Protein AF-A0A017SSW4-F1 (afdb_monomer_lite)

InterPro domains:
  IPR007109 Brix domain [PF04427] (15-190)
  IPR007109 Brix domain [PS50833] (1-197)
  IPR045112 Protein Peter Pan-like [PTHR12661] (1-285)

Organism: Aspergillus ruber (strain CBS 135680) (NCBI:txid1388766)

Foldseek 3Di:
DAPLADPPADCPQLCHNVNSVVVVVVVCVVDDDDDPVPDAPVVQFKDKDKYWDDDPPDSWTKIKIFIWTKDKDFAPDDVQVQLQPQVSQCVVPVPDDRQDCVVPPDPVCSVVPCPRSPNPDPVNPDGPPVAKDWDQHPPDQPDDDPVLVVCCVVVVVVVSVCVSPPDPSITIMGIDIDTDDDIDMDIDAWDAPDDPDHDTPHGNPDDDDPVVSVVVVVVRVVVVVVVVVVVVVVVVVVVVVVVVVVVCVVVPDDDDPPVVPPPPDVPPVVPPVVPPPPPDDPPDPDDDDDDDDDD

Structure (mmCIF, N/CA/C/O backbone):
data_AF-A0A017SSW4-F1
#
_entry.id   AF-A0A017SSW4-F1
#
loop_
_atom_site.group_PDB
_atom_site.id
_atom_site.type_symbol
_atom_site.label_atom_id
_atom_site.label_alt_id
_atom_site.label_comp_id
_atom_site.label_asym_id
_atom_site.label_entity_id
_atom_site.label_seq_id
_atom_site.pdbx_PDB_ins_code
_atom_site.Cartn_x
_atom_site.Cartn_y
_atom_site.Cartn_z
_atom_site.occupancy
_atom_site.B_iso_or_equiv
_atom_site.auth_seq_id
_atom_site.auth_comp_id
_atom_site.auth_asym_id
_atom_site.auth_atom_id
_atom_site.pdbx_PDB_model_num
ATOM 1 N N . MET A 1 1 ? 7.427 4.188 1.690 1.00 81.81 1 MET A N 1
ATOM 2 C CA . MET A 1 1 ? 7.029 5.282 2.597 1.00 81.81 1 MET A CA 1
ATOM 3 C C . MET A 1 1 ? 8.220 6.202 2.755 1.00 81.81 1 MET A C 1
ATOM 5 O O . MET A 1 1 ? 9.282 5.702 3.097 1.00 81.81 1 MET A O 1
ATOM 9 N N . ASN A 1 2 ? 8.073 7.484 2.431 1.00 85.12 2 ASN A N 1
ATOM 10 C CA . ASN A 1 2 ? 9.151 8.468 2.477 1.00 85.12 2 ASN A CA 1
ATOM 11 C C . ASN A 1 2 ? 8.897 9.486 3.593 1.00 85.12 2 ASN A C 1
ATOM 13 O O . ASN A 1 2 ? 7.784 10.005 3.691 1.00 85.12 2 ASN A O 1
ATOM 17 N N . ASN A 1 3 ? 9.910 9.739 4.423 1.00 82.31 3 ASN A N 1
ATOM 18 C CA . ASN A 1 3 ? 9.866 10.669 5.561 1.00 82.31 3 ASN A CA 1
ATOM 19 C C . ASN A 1 3 ? 8.771 10.384 6.605 1.00 82.31 3 ASN A C 1
ATOM 21 O O . ASN A 1 3 ? 8.356 11.281 7.323 1.00 82.31 3 ASN A O 1
ATOM 25 N N . PHE A 1 4 ? 8.276 9.146 6.713 1.00 81.62 4 PHE A N 1
ATOM 26 C CA . PHE A 1 4 ? 7.216 8.822 7.681 1.00 81.62 4 PHE A CA 1
ATOM 27 C C . PHE A 1 4 ? 7.698 8.883 9.131 1.00 81.62 4 PHE A C 1
ATOM 29 O O . PHE A 1 4 ? 6.941 9.345 9.980 1.00 81.62 4 PHE A O 1
ATOM 36 N N . ASN A 1 5 ? 8.940 8.462 9.375 1.00 80.88 5 ASN A N 1
ATOM 37 C CA . ASN A 1 5 ? 9.561 8.467 10.693 1.00 80.88 5 ASN A CA 1
ATOM 38 C C . ASN A 1 5 ? 10.504 9.660 10.791 1.00 80.88 5 ASN A C 1
ATOM 40 O O . ASN A 1 5 ? 11.460 9.741 10.015 1.00 80.88 5 ASN A O 1
ATOM 44 N N . SER A 1 6 ? 10.258 10.546 11.750 1.00 77.12 6 SER A N 1
ATOM 45 C CA . SER A 1 6 ? 11.204 11.606 12.085 1.00 77.12 6 SER A CA 1
ATOM 46 C C . SER A 1 6 ? 12.066 11.152 13.274 1.00 77.12 6 SER A C 1
ATOM 48 O O . SER A 1 6 ? 11.533 10.664 14.275 1.00 77.12 6 SER A O 1
ATOM 50 N N . PRO A 1 7 ? 13.407 11.219 13.182 1.00 71.50 7 PRO A N 1
ATOM 51 C CA . PRO A 1 7 ? 14.278 10.807 14.284 1.00 71.50 7 PRO A CA 1
ATOM 52 C C . PRO A 1 7 ? 14.130 11.715 15.515 1.00 71.50 7 PRO A C 1
ATOM 54 O O . PRO A 1 7 ? 14.340 11.243 16.631 1.00 71.50 7 PRO A O 1
ATOM 57 N N . ASP A 1 8 ? 13.705 12.964 15.308 1.00 68.81 8 ASP A N 1
ATOM 58 C CA . ASP A 1 8 ? 13.621 14.006 16.336 1.00 68.81 8 ASP A CA 1
ATOM 59 C C . ASP A 1 8 ? 12.260 14.071 17.059 1.00 68.81 8 ASP A C 1
ATOM 61 O O . ASP A 1 8 ? 12.112 14.827 18.018 1.00 68.81 8 ASP A O 1
ATOM 65 N N . ALA A 1 9 ? 11.256 13.285 16.644 1.00 68.69 9 ALA A N 1
ATOM 66 C CA . ALA A 1 9 ? 9.961 13.258 17.326 1.00 68.69 9 ALA A CA 1
ATOM 67 C C . ALA A 1 9 ? 10.038 12.525 18.675 1.00 68.69 9 ALA A C 1
ATOM 69 O O . ALA A 1 9 ? 10.304 11.319 18.751 1.00 68.69 9 ALA A O 1
ATOM 70 N N . THR A 1 10 ? 9.738 13.259 19.744 1.00 73.06 10 THR A N 1
ATOM 71 C CA . THR A 1 10 ? 9.546 12.754 21.109 1.00 73.06 10 THR A CA 1
ATOM 72 C C . THR A 1 10 ? 8.073 12.417 21.382 1.00 73.06 10 THR A C 1
ATOM 74 O O . THR A 1 10 ? 7.207 12.609 20.532 1.00 73.06 10 THR A O 1
ATOM 77 N N . GLU A 1 11 ? 7.759 11.829 22.542 1.00 72.00 11 GLU A N 1
ATOM 78 C CA . GLU A 1 11 ? 6.364 11.493 22.894 1.00 72.00 11 GLU A CA 1
ATOM 79 C C . GLU A 1 11 ? 5.511 12.729 23.219 1.00 72.00 11 GLU A C 1
ATOM 81 O O . GLU A 1 11 ? 4.290 12.666 23.096 1.00 72.00 11 GLU A O 1
ATOM 86 N N . ASP A 1 12 ? 6.161 13.843 23.563 1.00 68.81 12 ASP A N 1
ATOM 87 C CA . ASP A 1 12 ? 5.523 15.104 23.956 1.00 68.81 12 ASP A CA 1
ATOM 88 C C . ASP A 1 12 ? 5.326 16.083 22.788 1.00 68.81 12 ASP A C 1
ATOM 90 O O . ASP A 1 12 ? 4.782 17.174 22.968 1.00 68.81 12 ASP A O 1
ATOM 94 N N . SER A 1 13 ? 5.787 15.737 21.582 1.00 76.38 13 SER A N 1
ATOM 95 C CA . SER A 1 13 ? 5.525 16.551 20.398 1.00 76.38 13 SER A CA 1
ATOM 96 C C . SER A 1 13 ? 4.049 16.455 19.996 1.00 76.38 13 SER A C 1
ATOM 98 O O . SER A 1 13 ? 3.368 15.457 20.242 1.00 76.38 13 SER A O 1
ATOM 100 N N . LYS A 1 14 ? 3.539 17.489 19.314 1.00 76.38 14 LYS A N 1
ATOM 101 C CA . LYS A 1 14 ? 2.142 17.519 18.843 1.00 76.38 14 LYS A CA 1
ATOM 102 C C . LYS A 1 14 ? 1.789 16.321 17.945 1.00 76.38 14 LYS A C 1
ATOM 104 O O . LYS A 1 14 ? 0.650 15.850 17.957 1.00 76.38 14 LYS A O 1
ATOM 109 N N . VAL A 1 15 ? 2.779 15.803 17.215 1.00 79.62 15 VAL A N 1
ATOM 110 C CA . VAL A 1 15 ? 2.710 14.545 16.462 1.00 79.62 15 VAL A CA 1
ATOM 111 C C . VAL A 1 15 ? 3.633 13.521 17.128 1.00 79.62 15 VAL A C 1
ATOM 113 O O . VAL A 1 15 ? 4.832 13.506 16.835 1.00 79.62 15 VAL A O 1
ATOM 116 N N . PRO A 1 16 ? 3.100 12.643 17.995 1.00 83.00 16 PRO A N 1
ATOM 117 C CA . PRO A 1 16 ? 3.916 11.668 18.702 1.00 83.00 16 PRO A CA 1
ATOM 118 C C . PRO A 1 16 ? 4.507 10.619 17.759 1.00 83.00 16 PRO A C 1
ATOM 120 O O . PRO A 1 16 ? 3.847 10.145 16.832 1.00 83.00 16 PRO A O 1
ATOM 123 N N . LYS A 1 17 ? 5.701 10.118 18.084 1.00 84.94 17 LYS A N 1
ATOM 124 C CA . LYS A 1 17 ? 6.343 9.008 17.353 1.00 84.94 17 LYS A CA 1
ATOM 125 C C . LYS A 1 17 ? 5.468 7.751 17.240 1.00 84.94 17 LYS A C 1
ATOM 127 O O . LYS A 1 17 ? 5.499 7.041 16.236 1.00 84.94 17 LYS A O 1
ATOM 132 N N . ARG A 1 18 ? 4.642 7.482 18.259 1.00 86.56 18 ARG A N 1
ATOM 133 C CA . ARG A 1 18 ? 3.683 6.363 18.251 1.00 86.56 18 ARG A CA 1
ATOM 134 C C . ARG A 1 18 ? 2.661 6.506 17.119 1.00 86.56 18 ARG A C 1
ATOM 136 O O . ARG A 1 18 ? 2.334 5.515 16.473 1.00 86.56 18 ARG A O 1
ATOM 143 N N . LEU A 1 19 ? 2.219 7.729 16.829 1.00 86.50 19 LEU A N 1
ATOM 144 C CA . LEU A 1 19 ? 1.277 8.015 15.750 1.00 86.50 19 LEU A CA 1
ATOM 145 C C . LEU A 1 19 ? 1.916 7.816 14.369 1.00 86.50 19 LEU A C 1
ATOM 147 O O . LEU A 1 19 ? 1.284 7.239 13.485 1.00 86.50 19 LEU A O 1
ATOM 151 N N . GLU A 1 20 ? 3.189 8.191 14.209 1.00 86.81 20 GLU A N 1
ATOM 152 C CA . GLU A 1 20 ? 3.961 7.892 12.995 1.00 86.81 20 GLU A CA 1
ATOM 153 C C . GLU A 1 20 ? 4.038 6.375 12.764 1.00 86.81 20 GLU A C 1
ATOM 155 O O . GLU A 1 20 ? 3.685 5.885 11.690 1.00 86.81 20 GLU A O 1
ATOM 160 N N . SER A 1 21 ? 4.402 5.617 13.806 1.00 89.00 21 SER A N 1
ATOM 161 C CA . SER A 1 21 ? 4.498 4.155 13.733 1.00 89.00 21 SER A CA 1
ATOM 162 C C . SER A 1 21 ? 3.153 3.485 13.426 1.00 89.00 21 SER A C 1
ATOM 164 O O . SER A 1 21 ? 3.084 2.552 12.620 1.00 89.00 21 SER A O 1
ATOM 166 N N . LEU A 1 22 ? 2.059 4.007 13.984 1.00 89.31 22 LEU A N 1
ATOM 167 C CA . LEU A 1 22 ? 0.708 3.520 13.729 1.00 89.31 22 LEU A CA 1
ATOM 168 C C . LEU A 1 22 ? 0.307 3.764 12.273 1.00 89.31 22 LEU A C 1
ATOM 170 O O . LEU A 1 22 ? -0.115 2.827 11.599 1.00 89.31 22 LEU A O 1
ATOM 174 N N . CYS A 1 23 ? 0.541 4.969 11.744 1.00 89.12 23 CYS A N 1
ATOM 175 C CA . CYS A 1 23 ? 0.294 5.265 10.332 1.00 89.12 23 CYS A CA 1
ATOM 176 C C . CYS A 1 23 ? 1.098 4.333 9.414 1.00 89.12 23 CYS A C 1
ATOM 178 O O . CYS A 1 23 ? 0.549 3.799 8.450 1.00 89.12 23 CYS A O 1
ATOM 180 N N . THR A 1 24 ? 2.376 4.076 9.726 1.00 89.75 24 THR A N 1
ATOM 181 C CA . THR A 1 24 ? 3.181 3.131 8.933 1.00 89.75 24 THR A CA 1
ATOM 182 C C . THR A 1 24 ? 2.623 1.712 8.973 1.00 89.75 24 THR A C 1
ATOM 184 O O . THR A 1 24 ? 2.586 1.046 7.941 1.00 89.75 24 THR A O 1
ATOM 187 N N . THR A 1 25 ? 2.141 1.272 10.135 1.00 90.62 25 THR A N 1
ATOM 188 C CA . THR A 1 25 ? 1.592 -0.074 10.323 1.00 90.62 25 THR A CA 1
ATOM 189 C C . THR A 1 25 ? 0.279 -0.237 9.566 1.00 90.62 25 THR A C 1
ATOM 191 O O . THR A 1 25 ? 0.098 -1.254 8.909 1.00 90.62 25 THR A O 1
ATOM 194 N N . ILE A 1 26 ? -0.595 0.775 9.578 1.00 90.12 26 ILE A N 1
ATOM 195 C CA . ILE A 1 26 ? -1.864 0.766 8.831 1.00 90.12 26 ILE A CA 1
ATOM 196 C C . ILE A 1 26 ? -1.611 0.618 7.330 1.00 90.12 26 ILE A C 1
ATOM 198 O O . ILE A 1 26 ? -2.183 -0.250 6.677 1.00 90.12 26 ILE A O 1
ATOM 202 N N . PHE A 1 27 ? -0.719 1.430 6.760 1.00 89.12 27 PHE A N 1
ATOM 203 C CA . PHE A 1 27 ? -0.432 1.326 5.329 1.00 89.12 27 PHE A CA 1
ATOM 204 C C . PHE A 1 27 ? 0.317 0.041 4.965 1.00 89.12 27 PHE A C 1
ATOM 206 O O . PHE A 1 27 ? 0.188 -0.427 3.837 1.00 89.12 27 PHE A O 1
ATOM 213 N N . GLN A 1 28 ? 1.087 -0.541 5.887 1.00 89.81 28 GLN A N 1
ATOM 214 C CA . GLN A 1 28 ? 1.699 -1.854 5.679 1.00 89.81 28 GLN A CA 1
ATOM 215 C C . GLN A 1 28 ? 0.676 -2.985 5.762 1.00 89.81 28 GLN A C 1
ATOM 217 O O . GLN A 1 28 ? 0.767 -3.905 4.962 1.00 89.81 28 GLN A O 1
ATOM 222 N N . SER A 1 29 ? -0.294 -2.920 6.677 1.00 91.12 29 SER A N 1
ATOM 223 C CA . SER A 1 29 ? -1.307 -3.965 6.855 1.00 91.12 29 SER A CA 1
ATOM 224 C C . SER A 1 29 ? -2.376 -3.962 5.763 1.00 91.12 29 SER A C 1
ATOM 226 O O . SER A 1 29 ? -2.957 -5.007 5.484 1.00 91.12 29 SER A O 1
ATOM 228 N N . MET A 1 30 ? -2.595 -2.828 5.088 1.00 90.06 30 MET A N 1
ATOM 229 C CA . MET A 1 30 ? -3.456 -2.752 3.900 1.00 90.06 30 MET A CA 1
ATOM 230 C C . MET A 1 30 ? -2.956 -3.611 2.729 1.00 90.06 30 MET A C 1
ATOM 232 O O . MET A 1 30 ? -3.737 -3.932 1.833 1.00 90.06 30 MET A O 1
ATOM 236 N N . PHE A 1 31 ? -1.669 -3.970 2.705 1.00 89.88 31 PHE A N 1
ATOM 237 C CA . PHE A 1 31 ? -1.082 -4.772 1.638 1.00 89.88 31 PHE A CA 1
ATOM 238 C C . PHE A 1 31 ? -0.493 -6.075 2.184 1.00 89.88 31 PHE A C 1
ATOM 240 O O . PHE A 1 31 ? 0.055 -6.101 3.283 1.00 89.88 31 PHE A O 1
ATOM 247 N N . PRO A 1 32 ? -0.543 -7.174 1.411 1.00 90.00 32 PRO A N 1
ATOM 248 C CA . PRO A 1 32 ? 0.135 -8.402 1.799 1.00 90.00 32 PRO A CA 1
ATOM 249 C C . PRO A 1 32 ? 1.632 -8.152 2.038 1.00 90.00 32 PRO A C 1
ATOM 251 O O . PRO A 1 32 ? 2.257 -7.439 1.243 1.00 90.00 32 PRO A O 1
ATOM 254 N N . PRO A 1 33 ? 2.235 -8.744 3.083 1.00 88.75 33 PRO A N 1
ATOM 255 C CA . PRO A 1 33 ? 3.654 -8.568 3.355 1.00 88.75 33 PRO A CA 1
ATOM 256 C C . PRO A 1 33 ? 4.493 -9.114 2.192 1.00 88.75 33 PRO A C 1
ATOM 258 O O . PRO A 1 33 ? 4.299 -10.238 1.725 1.00 88.75 33 PRO A O 1
ATOM 261 N N . ILE A 1 34 ? 5.439 -8.305 1.716 1.00 84.75 34 ILE A N 1
ATOM 262 C CA . ILE A 1 34 ? 6.277 -8.621 0.555 1.00 84.75 34 ILE A CA 1
ATOM 263 C C . ILE A 1 34 ? 7.648 -9.090 1.040 1.00 84.75 34 ILE A C 1
ATOM 265 O O . ILE A 1 34 ? 8.398 -8.325 1.643 1.00 84.75 34 ILE A O 1
ATOM 269 N N . ASN A 1 35 ? 8.002 -10.335 0.718 1.00 86.31 35 ASN A N 1
ATOM 270 C CA . ASN A 1 35 ? 9.336 -10.878 0.967 1.00 86.31 35 ASN A CA 1
ATOM 271 C C . ASN A 1 35 ? 10.239 -10.654 -0.260 1.00 86.31 35 ASN A C 1
ATOM 273 O O . ASN A 1 35 ? 10.010 -11.302 -1.285 1.00 86.31 35 ASN A O 1
ATOM 277 N N . PRO A 1 36 ? 11.307 -9.835 -0.170 1.00 81.00 36 PRO A N 1
ATOM 278 C CA . PRO A 1 36 ? 12.117 -9.447 -1.332 1.00 81.00 36 PRO A CA 1
ATOM 279 C C . PRO A 1 36 ? 12.829 -10.625 -2.010 1.00 81.00 36 PRO A C 1
ATOM 281 O O . PRO A 1 36 ? 13.144 -10.554 -3.191 1.00 81.00 36 PRO A O 1
ATOM 284 N N . GLN A 1 37 ? 13.064 -11.715 -1.276 1.00 81.69 37 GLN A N 1
ATOM 285 C CA . GLN A 1 37 ? 13.727 -12.918 -1.788 1.00 81.69 37 GLN A CA 1
ATOM 286 C C . GLN A 1 37 ? 12.773 -13.871 -2.522 1.00 81.69 37 GLN A C 1
ATOM 288 O O . GLN A 1 37 ? 13.189 -14.594 -3.422 1.00 81.69 37 GLN A O 1
ATOM 293 N N . ALA A 1 38 ? 11.494 -13.897 -2.138 1.00 82.44 38 ALA A N 1
ATOM 294 C CA . ALA A 1 38 ? 10.528 -14.863 -2.661 1.00 82.44 38 ALA A CA 1
ATOM 295 C C . ALA A 1 38 ? 9.674 -14.288 -3.800 1.00 82.44 38 ALA A C 1
ATOM 297 O O . ALA A 1 38 ? 9.221 -15.032 -4.669 1.00 82.44 38 ALA A O 1
ATOM 298 N N . THR A 1 39 ? 9.429 -12.974 -3.811 1.00 82.50 39 THR A N 1
ATOM 299 C CA . THR A 1 39 ? 8.542 -12.362 -4.804 1.00 82.50 39 THR A CA 1
ATOM 300 C C . THR A 1 39 ? 9.258 -12.135 -6.136 1.00 82.50 39 THR A C 1
ATOM 302 O O . THR A 1 39 ? 10.266 -11.426 -6.169 1.00 82.50 39 THR A O 1
ATOM 305 N N . PRO A 1 40 ? 8.745 -12.664 -7.261 1.00 81.94 40 PRO A N 1
ATOM 306 C CA . PRO A 1 40 ? 9.374 -12.462 -8.557 1.00 81.94 40 PRO A CA 1
ATOM 307 C C . PRO A 1 40 ? 9.222 -11.006 -9.006 1.00 81.94 40 PRO A C 1
ATOM 309 O O . PRO A 1 40 ? 8.116 -10.463 -9.048 1.00 81.94 40 PRO A O 1
ATOM 312 N N . LEU A 1 41 ? 10.320 -10.393 -9.447 1.00 77.62 41 LEU A N 1
ATOM 313 C CA . LEU A 1 41 ? 10.357 -8.991 -9.892 1.00 77.62 41 LEU A CA 1
ATOM 314 C C . LEU A 1 41 ? 9.489 -8.714 -11.132 1.00 77.62 41 LEU A C 1
ATOM 316 O O . LEU A 1 41 ? 9.153 -7.569 -11.415 1.00 77.62 41 LEU A O 1
ATOM 320 N N . SER A 1 42 ? 9.082 -9.754 -11.864 1.00 79.69 42 SER A N 1
ATOM 321 C CA . SER A 1 42 ? 8.135 -9.656 -12.983 1.00 79.69 42 SER A CA 1
ATOM 322 C C . SER A 1 42 ? 6.688 -9.387 -12.545 1.00 79.69 42 SER A C 1
ATOM 324 O O . SER A 1 42 ? 5.887 -8.884 -13.340 1.00 79.69 42 SER A O 1
ATOM 326 N N . SER A 1 43 ? 6.340 -9.722 -11.298 1.00 84.06 43 SER A N 1
ATOM 327 C CA . SER A 1 43 ? 5.013 -9.464 -10.724 1.00 84.06 43 SER A CA 1
ATOM 328 C C . SER A 1 43 ? 4.838 -8.008 -10.282 1.00 84.06 43 SER A C 1
ATOM 330 O O . SER A 1 43 ? 3.719 -7.494 -10.272 1.00 84.06 43 SER A O 1
ATOM 332 N N . ILE A 1 44 ? 5.942 -7.310 -9.998 1.00 86.81 44 ILE A N 1
ATOM 333 C CA . ILE A 1 44 ? 5.941 -5.933 -9.508 1.00 86.81 44 ILE A CA 1
ATOM 334 C C . ILE A 1 44 ? 5.743 -4.977 -10.691 1.00 86.81 44 ILE A C 1
ATOM 336 O O . ILE A 1 44 ? 6.683 -4.596 -11.385 1.00 86.81 44 ILE A O 1
ATOM 340 N N . ARG A 1 45 ? 4.485 -4.606 -10.942 1.00 88.50 45 ARG A N 1
ATOM 341 C CA . ARG A 1 45 ? 4.095 -3.699 -12.042 1.00 88.50 45 ARG A CA 1
ATOM 342 C C . ARG A 1 45 ? 3.669 -2.311 -11.577 1.00 88.50 45 ARG A C 1
ATOM 344 O O . ARG A 1 45 ? 3.548 -1.406 -12.396 1.00 88.50 45 ARG A O 1
ATOM 351 N N . ARG A 1 46 ? 3.370 -2.148 -10.290 1.00 90.88 46 ARG A N 1
ATOM 352 C CA . ARG A 1 46 ? 2.780 -0.937 -9.711 1.00 90.88 46 ARG A CA 1
ATOM 353 C C . ARG A 1 46 ? 3.483 -0.603 -8.405 1.00 90.88 46 ARG A C 1
ATOM 355 O O . ARG A 1 46 ? 3.883 -1.509 -7.681 1.00 90.88 46 ARG A O 1
ATOM 362 N N . VAL A 1 47 ? 3.612 0.686 -8.121 1.00 90.81 47 VAL A N 1
ATOM 363 C CA . VAL A 1 47 ? 4.166 1.209 -6.875 1.00 90.81 47 VAL A CA 1
ATOM 364 C C . VAL A 1 47 ? 3.324 2.376 -6.381 1.00 90.81 47 VAL A C 1
ATOM 366 O O . VAL A 1 47 ? 3.022 3.310 -7.124 1.00 90.81 47 VAL A O 1
ATOM 369 N N . MET A 1 48 ? 2.947 2.319 -5.109 1.00 90.81 48 MET A N 1
ATOM 370 C CA . MET A 1 48 ? 2.379 3.453 -4.396 1.00 90.81 48 MET A CA 1
ATOM 371 C C . MET A 1 48 ? 3.509 4.171 -3.656 1.00 90.81 48 MET A C 1
ATOM 373 O O . MET A 1 48 ? 4.252 3.561 -2.887 1.00 90.81 48 MET A O 1
ATOM 377 N N . LEU A 1 49 ? 3.629 5.473 -3.885 1.00 91.31 49 LEU A N 1
ATOM 378 C CA . LEU A 1 49 ? 4.507 6.356 -3.142 1.00 91.31 49 LEU A CA 1
ATOM 379 C C . LEU A 1 49 ? 3.672 7.172 -2.158 1.00 91.31 49 LEU A C 1
ATOM 381 O O . LEU A 1 49 ? 2.821 7.966 -2.553 1.00 91.31 49 LEU A O 1
ATOM 385 N N . LEU A 1 50 ? 3.962 6.976 -0.878 1.00 91.69 50 LEU A N 1
ATOM 386 C CA . LEU A 1 50 ? 3.493 7.821 0.210 1.00 91.69 50 LEU A CA 1
ATOM 387 C C . LEU A 1 50 ? 4.664 8.685 0.660 1.00 91.69 50 LEU A C 1
ATOM 389 O O . LEU A 1 50 ? 5.695 8.136 1.066 1.00 91.69 50 LEU A O 1
ATOM 393 N N . ASN A 1 51 ? 4.511 10.001 0.584 1.00 91.56 51 ASN A N 1
ATOM 394 C CA . ASN A 1 51 ? 5.524 10.965 0.991 1.00 91.56 51 ASN A CA 1
ATOM 395 C C . ASN A 1 51 ? 4.942 11.929 2.021 1.00 91.56 51 ASN A C 1
ATOM 397 O O . ASN A 1 51 ? 3.985 12.640 1.718 1.00 91.56 51 ASN A O 1
ATOM 401 N N . ARG A 1 52 ? 5.511 11.951 3.225 1.00 89.06 52 ARG A N 1
ATOM 402 C CA . ARG A 1 52 ? 5.143 12.932 4.246 1.00 89.06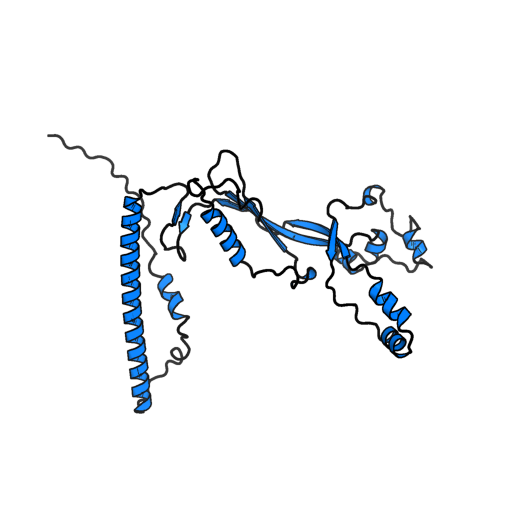 52 ARG A CA 1
ATOM 403 C C . ARG A 1 52 ? 5.814 14.266 3.935 1.00 89.06 52 ARG A C 1
ATOM 405 O O . ARG A 1 52 ? 7.021 14.313 3.699 1.00 89.06 52 ARG A O 1
ATOM 412 N N . GLU A 1 53 ? 5.023 15.331 3.932 1.00 86.56 53 GLU A N 1
ATOM 413 C CA . GLU A 1 53 ? 5.527 16.700 3.856 1.00 86.56 53 GLU A CA 1
ATOM 414 C C . GLU A 1 53 ? 5.911 17.129 5.276 1.00 86.56 53 GLU A C 1
ATOM 416 O O . GLU A 1 53 ? 5.083 17.105 6.185 1.00 86.56 53 GLU A O 1
ATOM 421 N N . GLN A 1 54 ? 7.187 17.450 5.479 1.00 78.56 54 GLN A N 1
ATOM 422 C CA . GLN A 1 54 ? 7.703 17.991 6.733 1.00 78.56 54 GLN A CA 1
ATOM 423 C C . GLN A 1 54 ? 8.041 19.459 6.472 1.00 78.56 54 GLN A C 1
ATOM 425 O O . GLN A 1 54 ? 9.176 19.793 6.149 1.00 78.56 54 GLN A O 1
ATOM 430 N N . GLU A 1 55 ? 7.027 20.324 6.492 1.00 70.06 55 GLU A N 1
ATOM 431 C CA . GLU A 1 55 ? 7.251 21.769 6.440 1.00 70.06 55 GLU A CA 1
ATOM 432 C C . GLU A 1 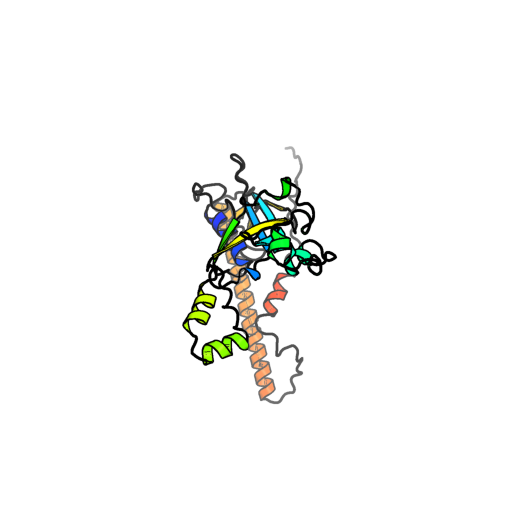55 ? 7.676 22.244 7.835 1.00 70.06 55 GLU A C 1
ATOM 434 O O . GLU A 1 55 ? 6.955 22.043 8.816 1.00 70.06 55 GLU A O 1
ATOM 439 N N . GLU A 1 56 ? 8.858 22.859 7.926 1.00 59.91 56 GLU A N 1
ATOM 440 C CA . GLU A 1 56 ? 9.365 23.493 9.146 1.00 59.91 56 GLU A CA 1
ATOM 441 C C . GLU A 1 56 ? 8.425 24.646 9.542 1.00 59.91 56 GLU A C 1
ATOM 443 O O . GLU A 1 56 ? 8.521 25.757 9.026 1.00 59.91 56 GLU A O 1
ATOM 448 N N . GLY A 1 57 ? 7.458 24.359 10.418 1.00 59.22 57 GLY A N 1
ATOM 449 C CA . GLY A 1 57 ? 6.475 25.328 10.915 1.00 59.22 57 GLY A CA 1
ATOM 450 C C . GLY A 1 57 ? 5.018 24.865 10.853 1.00 59.22 57 GLY A C 1
ATOM 451 O O . GLY A 1 57 ? 4.172 25.474 11.505 1.00 59.22 57 GLY A O 1
ATOM 452 N N . SER A 1 58 ? 4.705 23.786 10.126 1.00 60.53 58 SER A N 1
ATOM 453 C CA . SER A 1 58 ? 3.379 23.166 10.185 1.00 60.53 58 SER A CA 1
ATOM 454 C C . SER A 1 58 ? 3.431 21.889 11.024 1.00 60.53 58 SER A C 1
ATOM 456 O O . SER A 1 58 ? 3.963 20.870 10.588 1.00 60.53 58 SER A O 1
ATOM 458 N N . ASP A 1 59 ? 2.817 21.913 12.205 1.00 68.81 59 ASP A N 1
ATOM 459 C CA . ASP A 1 59 ? 2.724 20.731 13.078 1.00 68.81 59 ASP A CA 1
ATOM 460 C C . ASP A 1 59 ? 1.693 19.693 12.592 1.00 68.81 59 ASP A C 1
ATOM 462 O O . ASP A 1 59 ? 1.436 18.695 13.264 1.00 68.81 59 ASP A O 1
ATOM 466 N N . SER A 1 60 ? 1.041 19.926 11.451 1.00 79.50 60 SER A N 1
ATOM 467 C CA . SER A 1 60 ? 0.023 19.021 10.916 1.00 79.50 60 SER A CA 1
ATOM 468 C C . SER A 1 60 ? 0.658 17.855 10.160 1.00 79.50 60 SER A C 1
ATOM 470 O O . SER A 1 60 ? 1.526 18.052 9.310 1.00 79.50 60 SER A O 1
ATOM 472 N N . TYR A 1 61 ? 0.174 16.635 10.394 1.00 86.31 61 TYR A N 1
ATOM 473 C CA . TYR A 1 61 ? 0.648 15.446 9.685 1.00 86.31 61 TYR A CA 1
ATOM 474 C C . TYR A 1 61 ? 0.019 15.366 8.286 1.00 86.31 61 TYR A C 1
ATOM 476 O O . TYR A 1 61 ? -1.103 14.878 8.117 1.00 86.31 61 TYR A O 1
ATOM 484 N N . ILE A 1 62 ? 0.735 15.879 7.281 1.00 89.69 62 ILE A N 1
ATOM 485 C CA . ILE A 1 62 ? 0.307 15.895 5.877 1.00 89.69 62 ILE A CA 1
ATOM 486 C C . ILE A 1 62 ? 1.113 14.870 5.078 1.00 89.69 62 ILE A C 1
ATOM 488 O O . ILE A 1 62 ? 2.342 14.822 5.136 1.00 89.69 62 ILE A O 1
ATOM 492 N N . MET A 1 63 ? 0.414 14.053 4.294 1.00 90.94 63 MET A N 1
ATOM 493 C CA . MET A 1 63 ? 1.019 13.087 3.386 1.00 90.94 63 MET A CA 1
ATOM 494 C C . MET A 1 63 ? 0.476 13.237 1.970 1.00 90.94 63 MET A C 1
ATOM 496 O O . MET A 1 63 ? -0.708 13.477 1.743 1.00 90.94 63 MET A O 1
ATOM 500 N N . THR A 1 64 ? 1.349 13.037 0.996 1.00 92.50 64 THR A N 1
ATOM 501 C CA . THR A 1 64 ? 1.002 12.952 -0.417 1.00 92.50 64 THR A CA 1
ATOM 502 C C . THR A 1 64 ? 1.025 11.498 -0.860 1.00 92.50 64 THR A C 1
ATOM 504 O O . THR A 1 64 ? 1.986 10.768 -0.611 1.00 92.50 64 THR A O 1
ATOM 507 N N . LEU A 1 65 ? -0.051 11.075 -1.515 1.00 92.75 65 LEU A N 1
ATOM 508 C CA . LEU A 1 65 ? -0.208 9.744 -2.085 1.00 92.75 65 LEU A CA 1
ATOM 509 C C . LEU A 1 65 ? -0.157 9.860 -3.603 1.00 92.75 65 LEU A C 1
ATOM 511 O O . LEU A 1 65 ? -0.917 10.612 -4.220 1.00 92.75 65 LEU A O 1
ATOM 515 N N . ARG A 1 66 ? 0.761 9.102 -4.206 1.00 92.81 66 ARG A N 1
ATOM 516 C CA . ARG A 1 66 ? 0.936 9.012 -5.656 1.00 92.81 66 ARG A CA 1
ATOM 517 C C . ARG A 1 66 ? 1.053 7.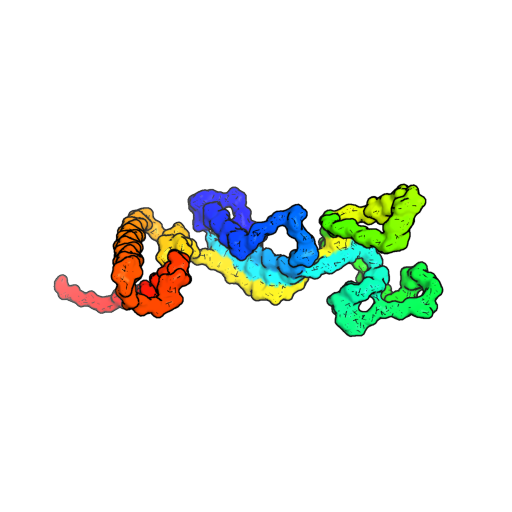558 -6.081 1.00 92.81 66 ARG A C 1
ATOM 519 O O . ARG A 1 66 ? 1.708 6.761 -5.418 1.00 92.81 66 ARG A O 1
ATOM 526 N N . HIS A 1 67 ? 0.442 7.214 -7.209 1.00 93.06 67 HIS A N 1
ATOM 527 C CA . HIS A 1 67 ? 0.469 5.859 -7.752 1.00 93.06 67 HIS A CA 1
ATOM 528 C C . HIS A 1 67 ? 1.122 5.848 -9.132 1.00 93.06 67 HIS A C 1
ATOM 530 O O . HIS A 1 67 ? 0.651 6.506 -10.064 1.00 93.06 67 HIS A O 1
ATOM 536 N N . TYR A 1 68 ? 2.186 5.058 -9.258 1.00 93.44 68 TYR A N 1
ATOM 537 C CA . TYR A 1 68 ? 2.942 4.882 -10.487 1.00 93.44 68 TYR A CA 1
ATOM 538 C C . TYR A 1 68 ? 2.875 3.430 -10.973 1.00 93.44 68 TYR A C 1
ATOM 540 O O . TYR A 1 68 ? 2.949 2.480 -10.195 1.00 93.44 68 TYR A O 1
ATOM 548 N N . ALA A 1 69 ? 2.791 3.249 -12.284 1.00 92.81 69 ALA A N 1
ATOM 549 C CA . ALA A 1 69 ? 3.122 2.007 -12.956 1.00 92.81 69 ALA A CA 1
ATOM 550 C C . ALA A 1 69 ? 4.632 1.952 -13.230 1.00 92.81 69 ALA A C 1
ATOM 552 O O . ALA A 1 69 ? 5.240 2.933 -13.662 1.00 92.81 69 ALA A O 1
ATOM 553 N N . ILE A 1 70 ? 5.230 0.788 -12.993 1.00 89.88 70 ILE A N 1
ATOM 554 C CA . ILE A 1 70 ? 6.646 0.524 -13.231 1.00 89.88 70 ILE A CA 1
ATOM 555 C C . ILE A 1 70 ? 6.804 -0.041 -14.643 1.00 89.88 70 ILE A C 1
ATOM 557 O O . ILE A 1 70 ? 6.276 -1.102 -14.972 1.00 89.88 70 ILE A O 1
ATOM 561 N N . SER A 1 71 ? 7.587 0.648 -15.467 1.00 85.12 71 SER A N 1
ATOM 562 C CA . SER A 1 71 ? 8.046 0.182 -16.772 1.00 85.12 71 SER A CA 1
ATOM 563 C C . SER A 1 71 ? 9.538 -0.123 -16.694 1.00 85.12 71 SER A C 1
ATOM 565 O O . SER A 1 71 ? 10.364 0.790 -16.716 1.00 85.12 71 SER A O 1
ATOM 567 N N . THR A 1 72 ? 9.906 -1.402 -16.669 1.00 80.94 72 THR A N 1
ATOM 568 C CA . THR A 1 72 ? 11.313 -1.814 -16.737 1.00 80.94 72 THR A CA 1
ATOM 569 C C . THR A 1 72 ? 11.789 -1.918 -18.183 1.00 80.94 72 THR A C 1
ATOM 571 O O . THR A 1 72 ? 11.065 -2.324 -19.092 1.00 80.94 72 THR A O 1
ATOM 574 N N . LYS A 1 73 ? 13.032 -1.510 -18.412 1.00 77.69 73 LYS A N 1
ATOM 575 C CA . LYS A 1 73 ? 13.716 -1.553 -19.699 1.00 77.69 73 LYS A CA 1
ATOM 576 C C . LYS A 1 73 ? 15.047 -2.264 -19.492 1.00 77.69 73 LYS A C 1
ATOM 578 O O . LYS A 1 73 ? 15.779 -1.898 -18.584 1.00 77.69 73 LYS A O 1
ATOM 583 N N . LYS A 1 74 ? 15.383 -3.252 -20.320 1.00 76.00 74 LYS A N 1
ATOM 584 C CA . LYS A 1 74 ? 16.699 -3.899 -20.240 1.00 76.00 74 LYS A CA 1
ATOM 585 C C . LYS A 1 74 ? 17.792 -2.893 -20.605 1.00 76.00 74 LYS A C 1
ATOM 587 O O . LYS A 1 74 ? 17.654 -2.197 -21.615 1.00 76.00 74 LYS A O 1
ATOM 592 N N . THR A 1 75 ? 18.827 -2.788 -19.777 1.00 74.38 75 THR A N 1
ATOM 593 C CA . THR A 1 75 ? 20.018 -1.966 -20.037 1.00 74.38 75 THR A CA 1
ATOM 594 C C . THR A 1 75 ? 21.231 -2.860 -20.287 1.00 74.38 75 THR A C 1
ATOM 596 O O . THR A 1 75 ? 21.196 -4.060 -20.033 1.00 74.38 75 THR A O 1
ATOM 599 N N . GLY A 1 76 ? 22.271 -2.310 -20.919 1.00 72.19 76 GLY A N 1
ATOM 600 C CA . GLY A 1 76 ? 23.437 -3.080 -21.385 1.00 72.19 76 GLY A CA 1
ATOM 601 C C . GLY A 1 76 ? 23.322 -3.651 -22.806 1.00 72.19 76 GLY A C 1
ATOM 602 O O . GLY A 1 76 ? 24.261 -4.273 -23.294 1.00 72.19 76 GLY A O 1
ATOM 603 N N . VAL A 1 77 ? 22.206 -3.409 -23.501 1.00 75.00 77 VAL A N 1
ATOM 604 C CA . VAL A 1 77 ? 21.997 -3.807 -24.902 1.00 75.00 77 VAL A CA 1
ATOM 605 C C . VAL A 1 77 ? 21.786 -2.559 -25.759 1.00 75.00 77 VAL A C 1
ATOM 607 O O . VAL A 1 77 ? 21.047 -1.650 -25.375 1.00 75.00 77 VAL A O 1
ATOM 610 N N . SER A 1 78 ? 22.428 -2.497 -26.930 1.00 76.38 78 SER A N 1
ATOM 611 C CA . SER A 1 78 ? 22.285 -1.349 -27.831 1.00 76.38 78 SER A CA 1
ATOM 612 C C . SER A 1 78 ? 20.836 -1.202 -28.317 1.00 76.38 78 SER A C 1
ATOM 614 O O . SER A 1 78 ? 20.129 -2.189 -28.541 1.00 76.38 78 SER A O 1
ATOM 616 N N . LYS A 1 79 ? 20.382 0.042 -28.540 1.00 72.31 79 LYS A N 1
ATOM 617 C CA . LYS A 1 79 ? 19.021 0.331 -29.041 1.00 72.31 79 LYS A CA 1
ATOM 618 C C . LYS A 1 79 ? 18.710 -0.396 -30.365 1.00 72.31 79 LYS A C 1
ATOM 620 O O . LYS A 1 79 ? 17.547 -0.678 -30.632 1.00 72.31 79 LYS A O 1
ATOM 625 N N . ARG A 1 80 ? 19.729 -0.746 -31.164 1.00 76.75 80 ARG A N 1
ATOM 626 C CA . ARG A 1 80 ? 19.599 -1.533 -32.406 1.00 76.75 80 ARG A CA 1
ATOM 627 C C . ARG A 1 80 ? 19.201 -2.979 -32.124 1.00 76.75 80 ARG A C 1
ATOM 629 O O . ARG A 1 80 ? 18.197 -3.443 -32.646 1.00 76.75 80 ARG A O 1
ATOM 636 N N . ILE A 1 81 ? 19.920 -3.658 -31.231 1.00 79.06 81 ILE A N 1
ATOM 637 C CA . ILE A 1 81 ? 19.586 -5.030 -30.812 1.00 79.06 81 ILE A CA 1
ATOM 638 C C . ILE A 1 81 ? 18.219 -5.051 -30.116 1.00 79.06 81 ILE A C 1
ATOM 640 O O . ILE A 1 81 ? 17.428 -5.966 -30.310 1.00 79.06 81 ILE A O 1
ATOM 644 N N . ARG A 1 82 ? 17.894 -3.987 -29.378 1.00 75.88 82 ARG A N 1
ATOM 645 C CA . ARG A 1 82 ? 16.588 -3.797 -28.746 1.00 75.88 82 ARG A CA 1
ATOM 646 C C . ARG A 1 82 ? 15.414 -3.809 -29.735 1.00 75.88 82 ARG A C 1
ATOM 648 O O . ARG A 1 82 ? 14.362 -4.370 -29.452 1.00 75.88 82 ARG A O 1
ATOM 655 N N . ARG A 1 83 ? 15.593 -3.205 -30.917 1.00 76.62 83 ARG A N 1
ATOM 656 C CA . ARG A 1 83 ? 14.582 -3.193 -31.994 1.00 76.62 83 ARG A CA 1
ATOM 657 C C . ARG A 1 83 ? 14.369 -4.575 -32.623 1.00 76.62 83 ARG A C 1
ATOM 659 O O . ARG A 1 83 ? 13.383 -4.759 -33.327 1.00 76.62 83 ARG A O 1
ATOM 666 N N . LEU A 1 84 ? 15.257 -5.537 -32.366 1.00 79.06 84 LEU A N 1
ATOM 667 C CA . LEU A 1 84 ? 15.082 -6.924 -32.793 1.00 79.06 84 LEU A CA 1
ATOM 668 C C . LEU A 1 84 ? 14.208 -7.731 -31.827 1.00 79.06 84 LEU A C 1
ATOM 670 O O . LEU A 1 84 ? 13.686 -8.767 -32.231 1.00 79.06 84 LEU A O 1
ATOM 674 N N . ASP A 1 85 ? 14.026 -7.285 -30.578 1.00 78.69 85 ASP A N 1
ATOM 675 C CA . ASP A 1 85 ? 13.147 -7.977 -29.636 1.00 78.69 85 ASP A CA 1
ATOM 676 C C . ASP A 1 85 ? 11.675 -7.627 -29.940 1.00 78.69 85 ASP A C 1
ATOM 678 O O . ASP A 1 85 ? 11.234 -6.496 -29.688 1.00 78.69 85 ASP A O 1
ATOM 682 N N . PRO A 1 86 ? 10.868 -8.581 -30.448 1.00 75.44 86 PRO A N 1
ATOM 683 C CA . PRO A 1 86 ? 9.473 -8.324 -30.792 1.00 75.44 86 PRO A CA 1
ATOM 684 C C . PRO A 1 86 ? 8.637 -7.889 -29.584 1.00 75.44 86 PRO A C 1
ATOM 686 O O . PRO A 1 86 ? 7.626 -7.208 -29.757 1.00 75.44 86 PRO A O 1
ATOM 689 N N . LYS A 1 87 ? 9.028 -8.265 -28.357 1.00 74.38 87 LYS A N 1
ATOM 690 C CA . LYS A 1 87 ? 8.316 -7.846 -27.142 1.00 74.38 87 LYS A CA 1
ATOM 691 C C . LYS A 1 87 ? 8.534 -6.367 -26.858 1.00 74.38 87 LYS A C 1
ATOM 693 O O . LYS A 1 87 ? 7.591 -5.668 -26.504 1.00 74.38 87 LYS A O 1
ATOM 698 N N . GLU A 1 88 ? 9.755 -5.878 -27.032 1.00 73.69 88 GLU A N 1
ATOM 699 C CA . GLU A 1 88 ? 10.078 -4.481 -26.752 1.00 73.69 88 GLU A CA 1
ATOM 700 C C . GLU A 1 88 ? 9.547 -3.535 -27.827 1.00 73.69 88 GLU A C 1
ATOM 702 O O . GLU A 1 88 ? 9.054 -2.457 -27.492 1.00 73.69 88 GLU A O 1
ATOM 707 N N . VAL A 1 89 ? 9.562 -3.959 -29.094 1.00 75.56 89 VAL A N 1
ATOM 708 C CA . VAL A 1 89 ? 8.948 -3.205 -30.197 1.00 75.56 89 VAL A CA 1
ATOM 709 C C . VAL A 1 89 ? 7.440 -3.066 -29.986 1.00 75.56 89 VAL A C 1
ATOM 711 O O . VAL A 1 89 ? 6.926 -1.950 -30.021 1.00 75.56 89 VAL A O 1
ATOM 714 N N . ARG A 1 90 ? 6.740 -4.165 -29.666 1.00 73.12 90 ARG A N 1
ATOM 715 C CA . ARG A 1 90 ? 5.286 -4.145 -29.417 1.00 73.12 90 ARG A CA 1
ATOM 716 C C . ARG A 1 90 ? 4.891 -3.352 -28.173 1.00 73.12 90 ARG A C 1
ATOM 718 O O . ARG A 1 90 ? 3.825 -2.746 -28.171 1.00 73.12 90 ARG A O 1
ATOM 725 N N . ASN A 1 91 ? 5.725 -3.358 -27.129 1.00 72.12 91 ASN A N 1
ATOM 726 C CA . ASN A 1 91 ? 5.492 -2.560 -25.922 1.00 72.12 91 ASN A CA 1
ATOM 727 C C . ASN A 1 91 ? 5.609 -1.053 -26.185 1.00 72.12 91 ASN A C 1
ATOM 729 O O . ASN A 1 91 ? 4.975 -0.271 -25.484 1.00 72.12 91 ASN A O 1
ATOM 733 N N . LYS A 1 92 ? 6.437 -0.645 -27.155 1.00 71.94 92 LYS A N 1
ATOM 734 C CA . LYS A 1 92 ? 6.574 0.761 -27.544 1.00 71.94 92 LYS A CA 1
ATOM 735 C C . LYS A 1 92 ? 5.452 1.180 -28.492 1.00 71.94 92 LYS A C 1
ATOM 737 O O . LYS A 1 92 ? 4.805 2.184 -28.232 1.00 71.94 92 LYS A O 1
ATOM 742 N N . ASP A 1 93 ? 5.214 0.387 -29.535 1.00 74.00 93 ASP A N 1
ATOM 743 C CA . ASP A 1 93 ? 4.204 0.645 -30.556 1.00 74.00 93 ASP A CA 1
ATOM 744 C C . ASP A 1 93 ? 3.538 -0.675 -30.986 1.00 74.00 93 ASP A C 1
ATOM 746 O O . ASP A 1 93 ? 4.178 -1.518 -31.620 1.00 74.00 93 ASP A O 1
ATOM 750 N N . PRO A 1 94 ? 2.234 -0.879 -30.726 1.00 71.69 94 PRO A N 1
ATOM 751 C CA . PRO A 1 94 ? 1.567 -2.151 -31.018 1.00 71.69 94 PRO A CA 1
ATOM 752 C C . PRO A 1 94 ? 1.458 -2.456 -32.522 1.00 71.69 94 PRO A C 1
ATOM 754 O O . PRO A 1 94 ? 1.223 -3.603 -32.896 1.00 71.69 94 PRO A O 1
ATOM 757 N N . LYS A 1 95 ? 1.626 -1.438 -33.379 1.00 71.12 95 LYS A N 1
ATOM 758 C CA . LYS A 1 95 ? 1.616 -1.543 -34.849 1.00 71.12 95 LYS A CA 1
ATOM 759 C C . LYS A 1 95 ? 3.018 -1.636 -35.461 1.00 71.12 95 LYS A C 1
ATOM 761 O O . LYS A 1 95 ? 3.127 -1.850 -36.666 1.00 71.12 95 LYS A O 1
ATOM 766 N N . ALA A 1 96 ? 4.078 -1.447 -34.673 1.00 72.56 96 ALA A N 1
ATOM 767 C CA . ALA A 1 96 ? 5.438 -1.522 -35.184 1.00 72.56 96 ALA A CA 1
ATOM 768 C C . ALA A 1 96 ? 5.846 -2.987 -35.378 1.00 72.56 96 ALA A C 1
ATOM 770 O O . ALA A 1 96 ? 5.742 -3.814 -34.470 1.00 72.56 96 ALA A O 1
ATOM 771 N N . ALA A 1 97 ? 6.305 -3.303 -36.585 1.00 74.00 97 ALA A N 1
ATOM 772 C CA . ALA A 1 97 ? 6.872 -4.601 -36.911 1.00 74.00 97 ALA A CA 1
ATOM 773 C C . ALA A 1 97 ? 8.376 -4.617 -36.615 1.00 74.00 97 ALA A C 1
ATOM 775 O O . ALA A 1 97 ? 9.046 -3.582 -36.630 1.00 74.00 97 ALA A O 1
ATOM 776 N N . VAL A 1 98 ? 8.906 -5.814 -36.364 1.00 80.06 98 VAL A N 1
ATOM 777 C CA . VAL A 1 98 ? 10.352 -6.041 -36.257 1.00 80.06 98 VAL A CA 1
ATOM 778 C C . VAL A 1 98 ? 11.010 -5.632 -37.589 1.00 80.06 98 VAL A C 1
ATOM 780 O O . VAL A 1 98 ? 10.421 -5.902 -38.642 1.00 80.06 98 VAL A O 1
ATOM 783 N N . PRO A 1 99 ? 12.188 -4.979 -37.587 1.00 78.44 99 PRO A N 1
ATOM 784 C CA . PRO A 1 99 ? 12.871 -4.580 -38.816 1.00 78.44 99 PRO A CA 1
ATOM 785 C C . PRO A 1 99 ? 13.070 -5.756 -39.781 1.00 78.44 99 PRO A C 1
ATOM 787 O O . PRO A 1 99 ? 13.416 -6.862 -39.366 1.00 78.44 99 PRO A O 1
ATOM 790 N N . ASN A 1 100 ? 12.854 -5.523 -41.078 1.00 79.12 100 ASN A N 1
ATOM 791 C CA . ASN A 1 100 ? 13.030 -6.559 -42.093 1.00 79.12 100 ASN A CA 1
ATOM 792 C C . ASN A 1 100 ? 14.527 -6.788 -42.367 1.00 79.12 100 ASN A C 1
ATOM 794 O O . ASN A 1 100 ? 15.170 -5.962 -43.010 1.00 79.12 100 ASN A O 1
ATOM 798 N N . LEU A 1 101 ? 15.056 -7.921 -41.898 1.00 79.06 101 LEU A N 1
ATOM 799 C CA . LEU A 1 101 ? 16.455 -8.325 -42.076 1.00 79.06 101 LEU A CA 1
ATOM 800 C C . LEU A 1 101 ? 16.709 -9.116 -43.368 1.00 79.06 101 LEU A C 1
ATOM 802 O O . LEU A 1 101 ? 17.844 -9.483 -43.634 1.00 79.06 101 LEU A O 1
ATOM 806 N N . GLY A 1 102 ? 15.691 -9.375 -44.195 1.00 82.44 102 GLY A N 1
ATOM 807 C CA . GLY A 1 102 ? 15.828 -10.236 -45.378 1.00 82.44 102 GLY A CA 1
ATOM 808 C C . GLY A 1 102 ? 16.746 -9.695 -46.482 1.00 82.44 102 GLY A C 1
ATOM 809 O O . GLY A 1 102 ? 17.012 -10.406 -47.443 1.00 82.44 102 GLY A O 1
ATOM 810 N N . LYS A 1 103 ? 17.204 -8.442 -46.368 1.00 82.50 103 LYS A N 1
ATOM 811 C CA . LYS A 1 103 ? 18.159 -7.811 -47.293 1.00 82.50 103 LYS A CA 1
ATOM 812 C C . LYS A 1 103 ? 19.612 -7.875 -46.812 1.00 82.50 103 LYS A C 1
ATOM 814 O O . LYS A 1 103 ? 20.486 -7.432 -47.544 1.00 82.50 103 LYS A O 1
ATOM 819 N N . LEU A 1 104 ? 19.847 -8.335 -45.585 1.00 82.25 104 LEU A N 1
ATOM 820 C CA . LEU A 1 104 ? 21.167 -8.371 -44.961 1.00 82.25 104 LEU A CA 1
ATOM 821 C C . LEU A 1 104 ? 21.658 -9.817 -44.935 1.00 82.25 104 LEU A C 1
ATOM 823 O O . LEU A 1 104 ? 20.884 -10.724 -44.624 1.00 82.25 104 LEU A O 1
ATOM 827 N N . GLU A 1 105 ? 22.927 -10.024 -45.277 1.00 83.56 105 GLU A N 1
ATOM 828 C CA . GLU A 1 105 ? 23.544 -11.353 -45.289 1.00 83.56 105 GLU A CA 1
ATOM 829 C C . GLU A 1 105 ? 24.059 -11.739 -43.895 1.00 83.56 105 GLU A C 1
ATOM 831 O O . GLU A 1 105 ? 23.951 -12.904 -43.506 1.00 83.56 105 GLU A O 1
ATOM 836 N N . ASP A 1 106 ? 24.537 -10.759 -43.114 1.00 83.56 106 ASP A N 1
ATOM 837 C CA . ASP A 1 106 ? 25.032 -10.960 -41.751 1.00 83.56 106 ASP A CA 1
ATOM 838 C C . ASP A 1 106 ? 24.331 -10.053 -40.714 1.00 83.56 106 ASP A C 1
ATOM 840 O O . ASP A 1 106 ? 23.876 -8.939 -40.984 1.00 83.56 106 ASP A O 1
ATOM 844 N N . ALA A 1 107 ? 24.268 -10.525 -39.467 1.00 78.19 107 ALA A N 1
ATOM 845 C CA . ALA A 1 107 ? 23.819 -9.751 -38.313 1.00 78.19 107 ALA A CA 1
ATOM 846 C C . ALA A 1 107 ? 24.776 -8.593 -37.984 1.00 78.19 107 ALA A C 1
ATOM 848 O O . ALA A 1 107 ? 24.343 -7.577 -37.432 1.00 78.19 107 ALA A O 1
ATOM 849 N N . ALA A 1 108 ? 26.062 -8.737 -38.324 1.00 79.88 108 ALA A N 1
ATOM 850 C CA . ALA A 1 108 ? 27.044 -7.666 -38.200 1.00 79.88 108 ALA A CA 1
ATOM 851 C C . ALA A 1 108 ? 26.674 -6.457 -39.074 1.00 79.88 108 ALA A C 1
ATOM 853 O O . ALA A 1 108 ? 26.767 -5.326 -38.594 1.00 79.88 108 ALA A O 1
ATOM 854 N N . ASP A 1 109 ? 26.155 -6.688 -40.285 1.00 81.50 109 ASP A N 1
ATOM 855 C CA . ASP A 1 109 ? 25.742 -5.620 -41.201 1.00 81.50 109 ASP A CA 1
ATOM 856 C C . ASP A 1 109 ? 24.631 -4.765 -40.588 1.00 81.50 109 ASP A C 1
ATOM 858 O O . ASP A 1 109 ? 24.692 -3.544 -40.634 1.00 81.50 109 ASP A O 1
ATOM 862 N N . TYR A 1 110 ? 23.657 -5.369 -39.902 1.00 80.88 110 TYR A N 1
ATOM 863 C CA . TYR A 1 110 ? 22.598 -4.612 -39.220 1.00 80.88 110 TYR A CA 1
ATOM 864 C C . TYR A 1 110 ? 23.123 -3.713 -38.084 1.00 80.88 110 TYR A C 1
ATOM 866 O O . TYR A 1 110 ? 22.597 -2.625 -37.821 1.00 80.88 110 TYR A O 1
ATOM 874 N N . LEU A 1 111 ? 24.137 -4.183 -37.355 1.00 77.62 111 LEU A N 1
ATOM 875 C CA . LEU A 1 111 ? 24.688 -3.459 -36.211 1.00 77.62 111 LEU A CA 1
ATOM 876 C C . LEU A 1 111 ? 25.638 -2.348 -36.643 1.00 77.62 111 LEU A C 1
ATOM 878 O O . LEU A 1 111 ? 25.600 -1.268 -36.049 1.00 77.62 111 LEU A O 1
ATOM 882 N N . LEU A 1 112 ? 26.454 -2.617 -37.660 1.00 77.62 112 LEU A N 1
ATOM 883 C CA . LEU A 1 112 ? 27.517 -1.738 -38.128 1.00 77.62 112 LEU A CA 1
ATOM 884 C C . LEU A 1 112 ? 27.035 -0.747 -39.191 1.00 77.62 112 LEU A C 1
ATOM 886 O O . LEU A 1 112 ? 27.538 0.373 -39.214 1.00 77.62 112 LEU A O 1
ATOM 890 N N . ASP A 1 113 ? 26.049 -1.105 -40.021 1.00 73.69 113 ASP A N 1
ATOM 891 C CA . ASP A 1 113 ? 25.543 -0.220 -41.072 1.00 73.69 113 ASP A CA 1
ATOM 892 C C . ASP A 1 113 ? 24.668 0.905 -40.473 1.00 73.69 113 ASP A C 1
ATOM 894 O O . ASP A 1 113 ? 23.634 0.649 -39.837 1.00 73.69 113 ASP A O 1
ATOM 898 N N . PRO A 1 114 ? 25.041 2.188 -40.642 1.00 65.75 114 PRO A N 1
ATOM 899 C CA . PRO A 1 114 ? 24.224 3.324 -40.221 1.00 65.75 114 PRO A CA 1
ATOM 900 C C . PRO A 1 114 ? 22.886 3.428 -40.970 1.00 65.75 114 PRO A C 1
ATOM 902 O O . PRO A 1 114 ? 21.954 4.038 -40.446 1.00 65.75 114 PRO A O 1
ATOM 905 N N . SER A 1 115 ? 22.785 2.842 -42.170 1.00 66.69 115 SER A N 1
ATOM 906 C CA . SER A 1 115 ? 21.618 2.935 -43.055 1.00 66.69 115 SER A CA 1
ATOM 907 C C . SER A 1 115 ? 20.570 1.849 -42.773 1.00 66.69 115 SER A C 1
ATOM 909 O O . SER A 1 115 ? 19.371 2.134 -42.711 1.00 66.69 115 SER A O 1
ATOM 911 N N . ALA A 1 116 ? 21.006 0.611 -42.514 1.00 63.53 116 ALA A N 1
ATOM 912 C CA . ALA A 1 116 ? 20.126 -0.544 -42.309 1.00 63.53 116 ALA A CA 1
ATOM 913 C C . ALA A 1 116 ? 19.217 -0.452 -41.067 1.00 63.53 116 ALA A C 1
ATOM 915 O O . ALA A 1 116 ? 18.105 -0.984 -41.062 1.00 63.53 116 ALA A O 1
ATOM 916 N N . ALA A 1 117 ? 19.660 0.229 -40.005 1.00 58.19 117 ALA A N 1
ATOM 917 C CA . ALA A 1 117 ? 18.906 0.347 -38.753 1.00 58.19 117 ALA A CA 1
ATOM 918 C C . ALA A 1 117 ? 17.939 1.552 -38.703 1.00 58.19 117 ALA A C 1
ATOM 920 O O . ALA A 1 117 ? 17.284 1.760 -37.671 1.00 58.19 117 ALA A O 1
ATOM 921 N N . GLY A 1 118 ? 17.844 2.323 -39.798 1.00 60.38 118 GLY A N 1
ATOM 922 C CA . GLY A 1 118 ? 17.219 3.646 -39.832 1.00 60.38 118 GLY A CA 1
ATOM 923 C C . GLY A 1 118 ? 18.058 4.663 -39.056 1.00 60.38 118 GLY A C 1
ATOM 924 O O . GLY A 1 118 ? 18.565 4.340 -37.982 1.00 60.38 118 GLY A O 1
ATOM 925 N N . TYR A 1 119 ? 18.216 5.879 -39.593 1.00 55.72 119 TYR A N 1
ATOM 926 C CA . TYR A 1 119 ? 19.004 6.962 -38.987 1.00 55.72 119 TYR A CA 1
ATOM 927 C C . TYR A 1 119 ? 18.774 7.045 -37.469 1.00 55.72 119 TYR A C 1
ATOM 929 O O . TYR A 1 119 ? 17.742 7.528 -37.002 1.00 55.72 119 TYR A O 1
ATOM 937 N N . THR A 1 120 ? 19.736 6.559 -36.683 1.00 56.19 120 THR A N 1
ATOM 938 C CA . THR A 1 120 ? 19.759 6.782 -35.238 1.00 56.19 120 THR A CA 1
ATOM 939 C C . THR A 1 120 ? 20.298 8.186 -35.050 1.00 56.19 120 THR A C 1
ATOM 941 O O . THR A 1 120 ? 21.497 8.412 -35.204 1.00 56.19 120 THR A O 1
ATOM 944 N N . SER A 1 121 ? 19.402 9.143 -34.823 1.00 47.28 121 SER A N 1
ATOM 945 C CA . SER A 1 121 ? 19.772 10.543 -34.612 1.00 47.28 121 SER A CA 1
ATOM 946 C C . SER A 1 121 ? 20.803 10.639 -33.477 1.00 47.28 121 SER A C 1
ATOM 948 O O . SER A 1 121 ? 20.689 9.900 -32.503 1.00 47.28 121 SER A O 1
ATOM 950 N N . ALA A 1 122 ? 21.799 11.526 -33.567 1.00 50.03 122 ALA A N 1
ATOM 951 C CA . ALA A 1 122 ? 22.904 11.624 -32.594 1.00 50.03 122 ALA A CA 1
ATOM 952 C C . ALA A 1 122 ? 22.456 11.943 -31.145 1.00 50.03 122 ALA A C 1
ATOM 954 O O . ALA A 1 122 ? 23.227 11.799 -30.202 1.00 50.03 122 ALA A O 1
ATOM 955 N N . SER A 1 123 ? 21.190 12.327 -30.952 1.00 44.19 123 SER A N 1
ATOM 956 C CA . SER A 1 123 ? 20.544 12.479 -29.640 1.00 44.19 123 SER A CA 1
ATOM 957 C C . SER A 1 123 ? 20.040 11.144 -29.045 1.00 44.19 123 SER A C 1
ATOM 959 O O . SER A 1 123 ? 19.813 11.044 -27.845 1.00 44.19 123 SER A O 1
ATOM 961 N N . GLU A 1 124 ? 19.917 10.072 -29.841 1.00 51.06 124 GLU A N 1
ATOM 962 C CA . GLU A 1 124 ? 19.568 8.719 -29.374 1.00 51.06 124 GLU A CA 1
ATOM 963 C C . GLU A 1 124 ? 20.782 7.910 -28.867 1.00 51.06 124 GLU A C 1
ATOM 965 O O . GLU A 1 124 ? 20.595 6.783 -28.402 1.00 51.06 124 GLU A O 1
ATOM 970 N N . THR A 1 125 ? 22.008 8.431 -28.930 1.00 52.16 125 THR A N 1
ATOM 971 C CA . THR A 1 125 ? 23.224 7.734 -28.460 1.00 52.16 125 THR A CA 1
ATOM 972 C C . THR A 1 125 ? 23.501 7.882 -26.969 1.00 52.16 125 THR A C 1
ATOM 974 O O . THR A 1 125 ? 24.323 7.132 -26.448 1.00 52.16 125 THR A O 1
ATOM 977 N N . GLU A 1 126 ? 22.792 8.762 -26.261 1.00 52.22 126 GLU A N 1
ATOM 978 C CA . GLU A 1 126 ? 22.923 8.820 -24.807 1.00 52.22 126 GLU A CA 1
ATOM 979 C C . GLU A 1 126 ? 22.293 7.562 -24.194 1.00 52.22 126 GLU A C 1
ATOM 981 O O . GLU A 1 126 ? 21.124 7.210 -24.432 1.00 52.22 126 GLU A O 1
ATOM 986 N N . MET A 1 127 ? 23.136 6.811 -23.488 1.00 52.69 127 MET A N 1
ATOM 987 C CA . MET A 1 127 ? 22.712 5.709 -22.643 1.00 52.69 127 MET A CA 1
ATOM 988 C C . MET A 1 127 ? 21.900 6.334 -21.500 1.00 52.69 127 MET A C 1
ATOM 990 O O . MET A 1 127 ? 22.394 7.233 -20.833 1.00 52.69 127 MET A O 1
ATOM 994 N N . ASP A 1 128 ? 20.651 5.894 -21.303 1.00 55.41 128 ASP A N 1
ATOM 995 C CA . ASP A 1 128 ? 19.804 6.263 -20.150 1.00 55.41 128 ASP A CA 1
ATOM 996 C C . ASP A 1 128 ? 20.428 5.645 -18.868 1.00 55.41 128 ASP A C 1
ATOM 998 O O . ASP A 1 128 ? 19.864 4.721 -18.282 1.00 55.41 128 ASP A O 1
ATOM 1002 N N . THR A 1 129 ? 21.632 6.078 -18.474 1.00 56.31 129 THR A N 1
ATOM 1003 C CA . THR A 1 129 ? 22.387 5.531 -17.330 1.00 56.31 129 THR A CA 1
ATOM 1004 C C . THR A 1 129 ? 21.855 6.017 -15.985 1.00 56.31 129 THR A C 1
ATOM 1006 O O . THR A 1 129 ? 22.174 5.437 -14.955 1.00 56.31 129 THR A O 1
ATOM 1009 N N . ASP A 1 130 ? 21.035 7.068 -15.987 1.00 59.62 130 ASP A N 1
ATOM 1010 C CA . ASP A 1 130 ? 20.591 7.782 -14.782 1.00 59.62 130 ASP A CA 1
ATOM 1011 C C . ASP A 1 130 ? 19.604 6.978 -13.908 1.00 59.62 130 ASP A C 1
ATOM 1013 O O . ASP A 1 130 ? 19.365 7.303 -12.751 1.00 59.62 130 ASP A O 1
ATOM 1017 N N . ALA A 1 131 ? 19.035 5.888 -14.438 1.00 66.50 131 ALA A N 1
ATOM 1018 C CA . ALA A 1 131 ? 18.052 5.061 -13.732 1.00 66.50 131 ALA A CA 1
ATOM 1019 C C . ALA A 1 131 ? 18.357 3.557 -13.811 1.00 66.50 131 ALA A C 1
ATOM 1021 O O . ALA A 1 131 ? 17.431 2.741 -13.845 1.00 66.50 131 ALA A O 1
ATOM 1022 N N . GLU A 1 132 ? 19.635 3.180 -13.901 1.00 69.19 132 GLU A N 1
ATOM 1023 C CA . GLU A 1 132 ? 20.056 1.778 -13.928 1.00 69.19 132 GLU A CA 1
ATOM 1024 C C . GLU A 1 132 ? 20.017 1.146 -12.534 1.00 69.19 132 GLU A C 1
ATOM 1026 O O . GLU A 1 132 ? 20.633 1.629 -11.589 1.00 69.19 132 GLU A O 1
ATOM 1031 N N . VAL A 1 133 ? 19.313 0.021 -12.424 1.00 71.69 133 VAL A N 1
ATOM 1032 C CA . VAL A 1 133 ? 19.286 -0.821 -11.229 1.00 71.69 133 VAL A CA 1
ATOM 1033 C C . VAL A 1 133 ? 19.854 -2.187 -11.590 1.00 71.69 133 VAL A C 1
ATOM 1035 O O . VAL A 1 133 ? 19.445 -2.813 -12.572 1.00 71.69 133 VAL A O 1
ATOM 1038 N N . GLU A 1 134 ? 20.812 -2.648 -10.794 1.00 72.31 134 GLU A N 1
ATOM 1039 C CA . GLU A 1 134 ? 21.354 -4.000 -10.875 1.00 72.31 134 GLU A CA 1
ATOM 1040 C C . GLU A 1 134 ? 20.360 -4.978 -10.250 1.00 72.31 134 GLU A C 1
ATOM 1042 O O . GLU A 1 134 ? 20.047 -4.911 -9.062 1.00 72.31 134 GLU A O 1
ATOM 1047 N N . VAL A 1 135 ? 19.813 -5.863 -11.079 1.00 69.44 135 VAL A N 1
ATOM 1048 C CA . VAL A 1 135 ? 18.791 -6.821 -10.680 1.00 69.44 135 VAL A CA 1
ATOM 1049 C C . VAL A 1 135 ? 19.397 -8.217 -10.673 1.00 69.44 135 VAL A C 1
ATOM 1051 O O . VAL A 1 135 ? 19.729 -8.752 -11.728 1.00 69.44 135 VAL A O 1
ATOM 1054 N N . ALA A 1 136 ? 19.500 -8.827 -9.491 1.00 62.69 136 ALA A N 1
ATOM 1055 C CA . ALA A 1 136 ? 19.780 -10.254 -9.376 1.00 62.69 136 ALA A CA 1
ATOM 1056 C C . ALA A 1 136 ? 18.555 -11.027 -9.888 1.00 62.69 136 ALA A C 1
ATOM 1058 O O . ALA A 1 136 ? 17.479 -10.988 -9.284 1.00 62.69 136 ALA A O 1
ATOM 1059 N N . GLU A 1 137 ? 18.673 -11.673 -11.046 1.00 60.84 137 GLU A N 1
ATOM 1060 C CA . GLU A 1 137 ? 17.568 -12.460 -11.578 1.00 60.84 137 GLU A CA 1
ATOM 1061 C C . GLU A 1 137 ? 17.500 -13.820 -10.876 1.00 60.84 137 GLU A C 1
ATOM 1063 O O . GLU A 1 137 ? 18.385 -14.655 -11.024 1.00 60.84 137 GLU A O 1
ATOM 1068 N N . SER A 1 138 ? 16.380 -14.108 -10.209 1.00 55.06 138 SER A N 1
ATOM 1069 C CA . SER A 1 138 ? 16.015 -15.468 -9.786 1.00 55.06 138 SER A CA 1
ATOM 1070 C C . SER A 1 138 ? 15.332 -16.271 -10.903 1.00 55.06 138 SER A C 1
ATOM 1072 O O . SER A 1 138 ? 14.657 -17.270 -10.643 1.00 55.06 138 SER A O 1
ATOM 1074 N N . THR A 1 139 ? 15.466 -15.838 -12.165 1.00 52.78 139 THR A N 1
ATOM 1075 C CA . THR A 1 139 ? 14.831 -16.500 -13.305 1.00 52.78 139 THR A CA 1
ATOM 1076 C C . THR A 1 139 ? 15.349 -17.932 -13.390 1.00 52.78 139 THR A C 1
ATOM 1078 O O . THR A 1 139 ? 16.529 -18.174 -13.645 1.00 52.78 139 THR A O 1
ATOM 1081 N N . THR A 1 140 ? 14.450 -18.896 -13.183 1.00 50.22 140 THR A N 1
ATOM 1082 C CA . THR A 1 140 ? 14.726 -20.324 -13.346 1.00 50.22 140 THR A CA 1
ATOM 1083 C C . THR A 1 140 ? 15.477 -20.548 -14.654 1.00 50.22 140 THR A C 1
ATOM 1085 O O . THR A 1 140 ? 14.986 -20.170 -15.723 1.00 50.22 140 THR A O 1
ATOM 1088 N N . ARG A 1 141 ? 16.679 -21.128 -14.543 1.00 54.69 141 ARG A N 1
ATOM 1089 C CA . ARG A 1 141 ? 17.585 -21.468 -15.649 1.00 54.69 141 ARG A CA 1
ATOM 1090 C C . ARG A 1 141 ? 16.777 -21.934 -16.861 1.00 54.69 141 ARG A C 1
ATOM 1092 O O . ARG A 1 141 ? 15.941 -22.827 -16.728 1.00 54.69 141 ARG A O 1
ATOM 1099 N N . LYS A 1 142 ? 17.012 -21.324 -18.031 1.00 56.38 142 LYS A N 1
ATOM 1100 C CA . LYS A 1 142 ? 16.354 -21.707 -19.291 1.00 56.38 142 LYS A CA 1
ATOM 1101 C C . LYS A 1 142 ? 16.381 -23.231 -19.430 1.00 56.38 142 LYS A C 1
ATOM 1103 O O . LYS A 1 142 ? 17.456 -23.829 -19.417 1.00 56.38 142 LYS A O 1
ATOM 1108 N N . ILE A 1 143 ? 15.204 -23.844 -19.558 1.00 57.03 143 ILE A N 1
ATOM 1109 C CA . ILE A 1 143 ? 15.083 -25.275 -19.839 1.00 57.03 143 ILE A CA 1
ATOM 1110 C C . ILE A 1 143 ? 15.800 -25.519 -21.171 1.00 57.03 143 ILE A C 1
ATOM 1112 O O . ILE A 1 143 ? 15.486 -24.886 -22.180 1.00 57.03 143 ILE A O 1
ATOM 1116 N N . LEU A 1 144 ? 16.819 -26.378 -21.142 1.00 60.03 144 LEU A N 1
ATOM 1117 C CA . LEU A 1 144 ? 17.651 -26.700 -22.298 1.00 60.03 144 LEU A CA 1
ATOM 1118 C C . LEU A 1 144 ? 16.784 -27.216 -23.455 1.00 60.03 144 LEU A C 1
ATOM 1120 O O . LEU A 1 144 ? 15.880 -28.028 -23.254 1.00 60.03 144 LEU A O 1
ATOM 1124 N N . ASN A 1 145 ? 17.087 -26.788 -24.682 1.00 70.06 145 ASN A N 1
ATOM 1125 C CA . ASN A 1 145 ? 16.419 -27.314 -25.870 1.00 70.06 145 ASN A CA 1
ATOM 1126 C C . ASN A 1 145 ? 16.706 -28.818 -26.028 1.00 70.06 145 ASN A C 1
ATOM 1128 O O . ASN A 1 145 ? 17.769 -29.305 -25.644 1.00 70.06 145 ASN A O 1
ATOM 1132 N N . LYS A 1 146 ? 15.803 -29.563 -26.685 1.00 71.38 146 LYS A N 1
ATOM 1133 C CA . LYS A 1 146 ? 15.930 -31.022 -26.924 1.00 71.38 146 LYS A CA 1
ATOM 1134 C C . LYS A 1 146 ? 17.294 -31.427 -27.516 1.00 71.38 146 LYS A C 1
ATOM 1136 O O . LYS A 1 146 ? 17.826 -32.485 -27.192 1.00 71.38 146 LYS A O 1
ATOM 1141 N N . ARG A 1 147 ? 17.881 -30.553 -28.340 1.00 71.25 147 ARG A N 1
ATOM 1142 C CA . ARG A 1 147 ? 19.202 -30.722 -28.966 1.00 71.25 147 ARG A CA 1
ATOM 1143 C C . ARG A 1 147 ? 20.369 -30.537 -27.983 1.00 71.25 147 ARG A C 1
ATOM 1145 O O . ARG A 1 147 ? 21.385 -31.212 -28.124 1.00 71.25 147 ARG A O 1
ATOM 1152 N N . ASP A 1 148 ? 20.214 -29.675 -26.982 1.00 68.31 148 ASP A N 1
ATOM 1153 C CA . ASP A 1 148 ? 21.205 -29.451 -25.922 1.00 68.31 148 ASP A CA 1
ATOM 1154 C C . ASP A 1 148 ? 21.139 -30.558 -24.863 1.00 68.31 148 ASP A C 1
ATOM 1156 O O . ASP A 1 148 ? 22.174 -31.050 -24.417 1.00 68.31 148 ASP A O 1
ATOM 1160 N N . LEU A 1 149 ? 19.931 -31.045 -24.559 1.00 69.88 149 LEU A N 1
ATOM 1161 C CA . LEU A 1 149 ? 19.722 -32.222 -23.712 1.00 69.88 149 LEU A CA 1
ATOM 1162 C C . LEU A 1 149 ? 20.403 -33.471 -24.305 1.00 69.88 149 LEU A C 1
ATOM 1164 O O . LEU A 1 149 ? 21.010 -34.269 -23.592 1.00 69.88 149 LEU A O 1
ATOM 1168 N N . GLN A 1 150 ? 20.349 -33.618 -25.633 1.00 72.81 150 GLN A N 1
ATOM 1169 C CA . GLN A 1 150 ? 21.000 -34.709 -26.360 1.00 72.81 150 GLN A CA 1
ATOM 1170 C C . GLN A 1 150 ? 22.535 -34.588 -26.354 1.00 72.81 150 GLN A C 1
ATOM 1172 O O . GLN A 1 150 ? 23.213 -35.607 -26.251 1.00 72.81 150 GLN A O 1
ATOM 1177 N N . ARG A 1 151 ? 23.089 -33.365 -26.388 1.00 67.94 151 ARG A N 1
ATOM 1178 C CA . ARG A 1 151 ? 24.538 -33.116 -26.231 1.00 67.94 151 ARG A CA 1
ATOM 1179 C C . ARG A 1 151 ? 25.028 -33.378 -24.806 1.00 67.94 151 ARG A C 1
ATOM 1181 O O . ARG A 1 151 ? 26.089 -33.969 -24.640 1.00 67.94 151 ARG A O 1
ATOM 1188 N N . MET A 1 152 ? 24.231 -33.031 -23.792 1.00 64.31 152 MET A N 1
ATOM 1189 C CA . MET A 1 152 ? 24.519 -33.396 -22.399 1.00 64.31 152 MET A CA 1
ATOM 1190 C C . MET A 1 152 ? 24.525 -34.915 -22.192 1.00 64.31 152 MET A C 1
ATOM 1192 O O . MET A 1 152 ? 25.392 -35.442 -21.497 1.00 64.31 152 MET A O 1
ATOM 1196 N N . LYS A 1 153 ? 23.598 -35.634 -22.839 1.00 70.25 153 LYS A N 1
ATOM 1197 C CA . LYS A 1 153 ? 23.544 -37.103 -22.805 1.00 70.25 153 LYS A CA 1
ATOM 1198 C C . LYS A 1 153 ? 24.700 -37.763 -23.575 1.00 70.25 153 LYS A C 1
ATOM 1200 O O . LYS A 1 153 ? 25.086 -38.874 -23.235 1.00 70.25 153 LYS A O 1
ATOM 1205 N N . ALA A 1 154 ? 25.270 -37.074 -24.567 1.00 71.69 154 ALA A N 1
ATOM 1206 C CA . ALA A 1 154 ? 26.410 -37.524 -25.371 1.00 71.69 154 ALA A CA 1
ATOM 1207 C C . ALA A 1 154 ? 27.792 -37.261 -24.726 1.00 71.69 154 ALA A C 1
ATOM 1209 O O . ALA A 1 154 ? 28.809 -37.465 -25.378 1.00 71.69 154 ALA A O 1
ATOM 1210 N N . GLY A 1 155 ? 27.845 -36.828 -23.458 1.00 61.41 155 GLY A N 1
ATOM 1211 C CA . GLY A 1 155 ? 29.092 -36.718 -22.685 1.00 61.41 155 GLY A CA 1
ATOM 1212 C C . GLY A 1 155 ? 29.826 -35.377 -22.791 1.00 61.41 155 GLY A C 1
ATOM 1213 O O . GLY A 1 155 ? 30.802 -35.168 -22.080 1.00 61.41 155 GLY A O 1
ATOM 1214 N N . ASP A 1 156 ? 29.323 -34.433 -23.589 1.00 62.50 156 ASP A N 1
ATOM 1215 C CA . ASP A 1 156 ? 29.927 -33.111 -23.824 1.00 62.50 156 ASP A CA 1
ATOM 1216 C C . ASP A 1 156 ? 29.520 -32.103 -22.715 1.00 62.50 156 ASP A C 1
ATOM 1218 O O . ASP A 1 156 ? 29.002 -31.009 -22.969 1.00 62.50 156 ASP A O 1
ATOM 1222 N N . LYS A 1 157 ? 29.682 -32.515 -21.447 1.00 58.44 157 LYS A N 1
ATOM 1223 C CA . LYS A 1 157 ? 29.174 -31.806 -20.254 1.00 58.44 157 LYS A CA 1
ATOM 1224 C C . LYS A 1 157 ? 29.787 -30.416 -20.089 1.00 58.44 157 LYS A C 1
ATOM 1226 O O . LYS A 1 157 ? 29.060 -29.458 -19.844 1.00 58.44 157 LYS A O 1
ATOM 1231 N N . GLU A 1 158 ? 31.084 -30.268 -20.348 1.00 58.00 158 GLU A N 1
ATOM 1232 C CA . GLU A 1 158 ? 31.802 -29.004 -20.135 1.00 58.00 158 GLU A CA 1
ATOM 1233 C C . GLU A 1 158 ? 31.311 -27.855 -21.031 1.00 58.00 158 GLU A C 1
ATOM 1235 O O . GLU A 1 158 ? 31.240 -26.704 -20.597 1.00 58.00 158 GLU A O 1
ATOM 1240 N N . LYS A 1 159 ? 30.942 -28.138 -22.289 1.00 57.31 159 LYS A N 1
ATOM 1241 C CA . LYS A 1 159 ? 30.453 -27.112 -23.232 1.00 57.31 159 LYS A CA 1
ATOM 1242 C C . LYS A 1 159 ? 28.995 -26.729 -22.977 1.00 57.31 159 LYS A C 1
ATOM 1244 O O . LYS A 1 159 ? 28.600 -25.608 -23.300 1.00 57.31 159 LYS A O 1
ATOM 1249 N N . ALA A 1 160 ? 28.204 -27.640 -22.413 1.00 52.16 160 ALA A N 1
ATOM 1250 C CA . ALA A 1 160 ? 26.828 -27.373 -22.011 1.00 52.16 160 ALA A CA 1
ATOM 1251 C C . ALA A 1 160 ? 26.773 -26.618 -20.669 1.00 52.16 160 ALA A C 1
ATOM 1253 O O . ALA A 1 160 ? 26.040 -25.641 -20.555 1.00 52.16 160 ALA A O 1
ATOM 1254 N N . GLU A 1 161 ? 27.611 -26.989 -19.698 1.00 55.91 161 GLU A N 1
ATOM 1255 C CA . GLU A 1 161 ? 27.727 -26.318 -18.395 1.00 55.91 161 GLU A CA 1
ATOM 1256 C C . GLU A 1 161 ? 28.306 -24.900 -18.518 1.00 55.91 161 GLU A C 1
ATOM 1258 O O . GLU A 1 161 ? 27.762 -23.965 -17.928 1.00 55.91 161 GLU A O 1
ATOM 1263 N N . LYS A 1 162 ? 29.318 -24.681 -19.376 1.00 56.12 162 LYS A N 1
ATOM 1264 C CA . LYS A 1 162 ? 29.836 -23.326 -19.655 1.00 56.12 162 LYS A CA 1
ATOM 1265 C C . LYS A 1 162 ? 28.791 -22.380 -20.251 1.00 56.12 162 LYS A C 1
ATOM 1267 O O . LYS A 1 162 ? 28.849 -21.192 -19.970 1.00 56.12 162 LYS A O 1
ATOM 1272 N N . LYS A 1 163 ? 27.829 -22.875 -21.040 1.00 53.53 163 LYS A N 1
ATOM 1273 C CA . LYS A 1 163 ? 26.739 -22.049 -21.600 1.00 53.53 163 LYS A CA 1
ATOM 1274 C C . LYS A 1 163 ? 25.628 -21.734 -20.596 1.00 53.53 163 LYS A C 1
ATOM 1276 O O . LYS A 1 163 ? 24.916 -20.752 -20.780 1.00 53.53 163 LYS A O 1
ATOM 1281 N N . ILE A 1 164 ? 25.464 -22.561 -19.565 1.00 51.81 164 ILE A N 1
ATOM 1282 C CA . ILE A 1 164 ? 24.488 -22.341 -18.486 1.00 51.81 164 ILE A CA 1
ATOM 1283 C C . ILE A 1 164 ? 25.031 -21.314 -17.483 1.00 51.81 164 ILE A C 1
ATOM 1285 O O . ILE A 1 164 ? 24.269 -20.490 -16.990 1.00 51.81 164 ILE A O 1
ATOM 1289 N N . ASN A 1 165 ? 26.346 -21.321 -17.245 1.00 51.03 165 ASN A N 1
ATOM 1290 C CA . ASN A 1 165 ? 27.013 -20.461 -16.262 1.00 51.03 165 ASN A CA 1
ATOM 1291 C C . ASN A 1 165 ? 27.588 -19.152 -16.844 1.00 51.03 165 ASN A C 1
ATOM 1293 O O . ASN A 1 165 ? 28.198 -18.386 -16.108 1.00 51.03 165 ASN A O 1
ATOM 1297 N N . SER A 1 166 ? 27.440 -18.883 -18.148 1.00 53.53 166 SER A N 1
ATOM 1298 C CA . SER A 1 166 ? 27.961 -17.656 -18.785 1.00 53.53 166 SER A CA 1
ATOM 1299 C C . SER A 1 166 ? 26.963 -16.496 -18.834 1.00 53.53 166 SER A C 1
ATOM 1301 O O . SER A 1 166 ? 27.276 -15.456 -19.412 1.00 53.53 166 SER A O 1
ATOM 1303 N N . ALA A 1 167 ? 25.743 -16.674 -18.326 1.00 54.12 167 ALA A N 1
ATOM 1304 C CA . ALA A 1 167 ? 24.810 -15.565 -18.181 1.00 54.12 167 ALA A CA 1
ATOM 1305 C C . ALA A 1 167 ? 25.161 -14.813 -16.889 1.00 54.12 167 ALA A C 1
ATOM 1307 O O . ALA A 1 167 ? 25.299 -15.468 -15.854 1.00 54.12 167 ALA A O 1
ATOM 1308 N N . PRO A 1 168 ? 25.331 -13.479 -16.923 1.00 54.31 168 PRO A N 1
ATOM 1309 C CA . PRO A 1 168 ? 25.549 -12.723 -15.703 1.00 54.31 168 PRO A CA 1
ATOM 1310 C C . PRO A 1 168 ? 24.342 -12.924 -14.782 1.00 54.31 168 PRO A C 1
ATOM 1312 O O . PRO A 1 168 ? 23.198 -12.752 -15.197 1.00 54.31 168 PRO A O 1
ATOM 1315 N N . GLU A 1 169 ? 24.616 -13.302 -13.537 1.00 59.34 169 GLU A N 1
ATOM 1316 C CA . GLU A 1 169 ? 23.626 -13.469 -12.462 1.00 59.34 169 GLU A CA 1
ATOM 1317 C C . GLU A 1 169 ? 22.871 -12.158 -12.160 1.00 59.34 169 GLU A C 1
ATOM 1319 O O . GLU A 1 169 ? 21.772 -12.158 -11.604 1.00 59.34 169 GLU A O 1
ATOM 1324 N N . VAL A 1 170 ? 23.441 -11.034 -12.603 1.00 66.44 170 VAL A N 1
ATOM 1325 C CA . VAL A 1 170 ? 22.936 -9.677 -12.424 1.00 66.44 170 VAL A CA 1
ATOM 1326 C C . VAL A 1 170 ? 22.622 -9.066 -13.794 1.00 66.44 170 VAL A C 1
ATOM 1328 O O . VAL A 1 170 ? 23.524 -8.803 -14.591 1.00 66.44 170 VAL A O 1
ATOM 1331 N N . GLU A 1 171 ? 21.341 -8.829 -14.084 1.00 70.69 171 GLU A N 1
ATOM 1332 C CA . GLU A 1 171 ? 20.897 -8.080 -15.265 1.00 70.69 171 GLU A CA 1
ATOM 1333 C C . GLU A 1 171 ? 20.696 -6.610 -14.875 1.00 70.69 171 GLU A C 1
ATOM 1335 O O . GLU A 1 171 ? 19.996 -6.298 -13.912 1.00 70.69 171 GLU A O 1
ATOM 1340 N N . LYS A 1 172 ? 21.281 -5.676 -15.631 1.00 77.19 172 LYS A N 1
ATOM 1341 C CA . LYS A 1 172 ? 20.993 -4.249 -15.447 1.00 77.19 172 LYS A CA 1
ATOM 1342 C C . LYS A 1 172 ? 19.644 -3.923 -16.084 1.00 77.19 172 LYS A C 1
ATOM 1344 O O . LYS A 1 172 ? 19.373 -4.287 -17.234 1.00 77.19 172 LYS A O 1
ATOM 1349 N N . ARG A 1 173 ? 18.771 -3.246 -15.339 1.00 80.25 173 ARG A N 1
ATOM 1350 C CA . ARG A 1 173 ? 17.479 -2.765 -15.840 1.00 80.25 173 ARG A CA 1
ATOM 1351 C C . ARG A 1 173 ? 17.299 -1.293 -15.509 1.00 80.25 173 ARG A C 1
ATOM 1353 O O . ARG A 1 173 ? 17.446 -0.893 -14.363 1.00 80.25 173 ARG A O 1
ATOM 1360 N N . ALA A 1 174 ? 16.906 -0.505 -16.503 1.00 82.75 174 ALA A N 1
ATOM 1361 C CA . ALA A 1 174 ? 16.417 0.848 -16.294 1.00 82.75 174 ALA A CA 1
ATOM 1362 C C . ALA A 1 174 ? 14.955 0.827 -15.854 1.00 82.75 174 ALA A C 1
ATOM 1364 O O . ALA A 1 174 ? 14.119 0.153 -16.467 1.00 82.75 174 ALA A O 1
ATOM 1365 N N . VAL A 1 175 ? 14.628 1.605 -14.828 1.00 85.88 175 VAL A N 1
ATOM 1366 C CA . VAL A 1 175 ? 13.263 1.733 -14.312 1.00 85.88 175 VAL A CA 1
ATOM 1367 C C . VAL A 1 175 ? 12.674 3.071 -14.750 1.00 85.88 175 VAL A C 1
ATOM 1369 O O . VAL A 1 175 ? 13.260 4.120 -14.514 1.00 85.88 175 VAL A O 1
ATOM 1372 N N . LYS A 1 176 ? 11.501 3.053 -15.394 1.00 87.44 176 LYS A N 1
ATOM 1373 C CA . LYS A 1 176 ? 10.708 4.259 -15.677 1.00 87.44 176 LYS A CA 1
ATOM 1374 C C . LYS A 1 176 ? 9.379 4.183 -14.940 1.00 87.44 176 LYS A C 1
ATOM 1376 O O . LYS A 1 176 ? 8.732 3.137 -14.945 1.00 87.44 176 LYS A O 1
ATOM 1381 N N . LEU A 1 177 ? 8.970 5.289 -14.333 1.00 90.31 177 LEU A N 1
ATOM 1382 C CA . LEU A 1 177 ? 7.689 5.414 -13.648 1.00 90.31 177 LEU A CA 1
ATOM 1383 C C . LEU A 1 177 ? 6.708 6.170 -14.545 1.00 90.31 177 LEU A C 1
ATOM 1385 O O . LEU A 1 177 ? 7.050 7.209 -15.104 1.00 90.31 177 LEU A O 1
ATOM 1389 N N . VAL A 1 178 ? 5.497 5.641 -14.690 1.00 90.19 178 VAL A N 1
ATOM 1390 C CA . VAL A 1 178 ? 4.388 6.298 -15.394 1.00 90.19 178 VAL A CA 1
ATOM 1391 C C . VAL A 1 178 ? 3.280 6.525 -14.381 1.00 90.19 178 VAL A C 1
ATOM 1393 O O . VAL A 1 178 ? 2.861 5.583 -13.717 1.00 90.19 178 VAL A O 1
ATOM 1396 N N . GLU A 1 179 ? 2.812 7.757 -14.223 1.00 91.88 179 GLU A N 1
ATOM 1397 C CA . GLU A 1 179 ? 1.703 8.039 -13.308 1.00 91.88 179 GLU A CA 1
ATOM 1398 C C . GLU A 1 179 ? 0.424 7.342 -13.779 1.00 91.88 179 GLU A C 1
ATOM 1400 O O . GLU A 1 179 ? 0.032 7.476 -14.936 1.00 91.88 179 GLU A O 1
ATOM 1405 N N . LEU A 1 180 ? -0.203 6.567 -12.888 1.00 88.00 180 LEU A N 1
ATOM 1406 C CA . LEU A 1 180 ? -1.415 5.806 -13.198 1.00 88.00 180 LEU A CA 1
ATOM 1407 C C . LEU A 1 180 ? -2.664 6.441 -12.583 1.00 88.00 180 LEU A C 1
ATOM 1409 O O . LEU A 1 180 ? -3.722 6.443 -13.202 1.00 88.00 180 LEU A O 1
ATOM 1413 N N . GLY A 1 181 ? -2.552 6.898 -11.333 1.00 79.06 181 GLY A N 1
ATOM 1414 C CA . GLY A 1 181 ? -3.704 7.114 -10.460 1.00 79.06 181 GLY A CA 1
ATOM 1415 C C . GLY A 1 181 ? -3.724 8.456 -9.727 1.00 79.06 181 GLY A C 1
ATOM 1416 O O . GLY A 1 181 ? -2.830 9.284 -9.916 1.00 79.06 181 GLY A O 1
ATOM 1417 N N . PRO A 1 182 ? -4.762 8.669 -8.896 1.00 85.88 182 PRO A N 1
ATOM 1418 C CA . PRO A 1 182 ? -5.085 9.964 -8.315 1.00 85.88 182 PRO A CA 1
ATOM 1419 C C . PRO A 1 182 ? -3.941 10.505 -7.461 1.00 85.88 182 PRO A C 1
ATOM 1421 O O . PRO A 1 182 ? -3.299 9.784 -6.696 1.00 85.88 182 PRO A O 1
ATOM 1424 N N . ARG A 1 183 ? -3.703 11.808 -7.608 1.00 92.19 183 ARG A N 1
ATOM 1425 C CA . ARG A 1 183 ? -2.758 12.573 -6.799 1.00 92.19 183 ARG A CA 1
ATOM 1426 C C . ARG A 1 183 ? -3.519 13.116 -5.601 1.00 92.19 183 ARG A C 1
ATOM 1428 O O . ARG A 1 183 ? -4.320 14.034 -5.754 1.00 92.19 183 ARG A O 1
ATOM 1435 N N . MET A 1 184 ? -3.291 12.532 -4.432 1.00 92.56 184 MET A N 1
ATOM 1436 C CA . MET A 1 184 ? -3.991 12.930 -3.214 1.00 92.56 184 MET A CA 1
ATOM 1437 C C . MET A 1 184 ? -3.029 13.588 -2.238 1.00 92.56 184 MET A C 1
ATOM 1439 O O . MET A 1 184 ? -1.869 13.189 -2.124 1.00 92.56 184 MET A O 1
ATOM 1443 N N . ARG A 1 185 ? -3.539 14.577 -1.509 1.00 92.88 185 ARG A N 1
ATOM 1444 C CA . ARG A 1 185 ? -2.888 15.144 -0.333 1.00 92.88 185 ARG A CA 1
ATOM 1445 C C . ARG A 1 185 ? -3.832 14.963 0.844 1.00 92.88 185 ARG A C 1
ATOM 1447 O O . ARG A 1 185 ? -4.933 15.503 0.838 1.00 92.88 185 ARG A O 1
ATOM 1454 N N . LEU A 1 186 ? -3.413 14.148 1.797 1.00 91.38 186 LEU A N 1
ATOM 1455 C CA . LEU A 1 186 ? -4.181 13.748 2.965 1.00 91.38 186 LEU A CA 1
ATOM 1456 C C . LEU A 1 186 ? -3.592 14.422 4.200 1.00 91.38 186 LEU A C 1
ATOM 1458 O O . LEU A 1 186 ? -2.373 14.519 4.330 1.00 91.38 186 LEU A O 1
ATOM 1462 N N . ARG A 1 187 ? -4.455 14.866 5.111 1.00 90.50 187 ARG A N 1
ATOM 1463 C CA . ARG A 1 187 ? -4.075 15.370 6.433 1.00 90.50 187 ARG A CA 1
ATOM 1464 C C . ARG A 1 187 ? -4.683 14.451 7.483 1.00 90.50 187 ARG A C 1
ATOM 1466 O O . ARG A 1 187 ? -5.859 14.116 7.380 1.00 90.50 187 ARG A O 1
ATOM 1473 N N . LEU A 1 188 ? -3.895 14.049 8.475 1.00 89.75 188 LEU A N 1
ATOM 1474 C CA . LEU A 1 188 ? -4.409 13.277 9.600 1.00 89.75 188 LEU A CA 1
ATOM 1475 C C . LEU A 1 188 ? -5.126 14.210 10.577 1.00 89.75 188 LEU A C 1
ATOM 1477 O O . LEU A 1 188 ? -4.496 15.061 11.197 1.00 89.75 188 LEU A O 1
ATOM 1481 N N . THR A 1 189 ? -6.437 14.040 10.709 1.00 89.81 189 THR A N 1
ATOM 1482 C CA . THR A 1 189 ? -7.265 14.882 11.585 1.00 89.81 189 THR A CA 1
ATOM 1483 C C . THR A 1 189 ? -7.478 14.252 12.954 1.00 89.81 189 THR A C 1
ATOM 1485 O O . THR A 1 189 ? -7.384 14.938 13.970 1.00 89.81 189 THR A O 1
ATOM 1488 N N . LYS A 1 190 ? -7.775 12.950 12.985 1.00 90.69 190 LYS A N 1
ATOM 1489 C CA . LYS A 1 190 ? -8.211 12.228 14.180 1.00 90.69 190 LYS A CA 1
ATOM 1490 C C . LYS A 1 190 ? -7.798 10.761 14.085 1.00 90.69 190 LYS A C 1
ATOM 1492 O O . LYS A 1 190 ? -7.769 10.202 12.991 1.00 90.69 190 LYS A O 1
ATOM 1497 N N . VAL A 1 191 ? -7.472 10.160 15.225 1.00 90.38 191 VAL A N 1
ATOM 1498 C CA . VAL A 1 191 ? -7.240 8.719 15.374 1.00 90.38 191 VAL A CA 1
ATOM 1499 C C . VAL A 1 191 ? -8.249 8.186 16.376 1.00 90.38 191 VAL A C 1
ATOM 1501 O O . VAL A 1 191 ? -8.346 8.693 17.496 1.00 90.38 191 VAL A O 1
ATOM 1504 N N . GLU A 1 192 ? -8.980 7.161 15.968 1.00 90.56 192 GLU A N 1
ATOM 1505 C CA . GLU A 1 192 ? -9.997 6.479 16.761 1.00 90.56 192 GLU A CA 1
ATOM 1506 C C . GLU A 1 192 ? -9.608 5.015 16.940 1.00 90.56 192 GLU A C 1
ATOM 1508 O O . GLU A 1 192 ? -8.894 4.442 16.116 1.00 90.56 192 GLU A O 1
ATOM 1513 N N . ASP A 1 193 ? -10.045 4.430 18.046 1.00 88.50 193 ASP A N 1
ATOM 1514 C CA . ASP A 1 193 ? -9.973 2.991 18.267 1.00 88.50 193 ASP A CA 1
ATOM 1515 C C . ASP A 1 193 ? -11.101 2.282 17.494 1.00 88.50 193 ASP A C 1
ATOM 1517 O O . ASP A 1 193 ? -12.214 2.789 17.429 1.00 88.50 193 ASP A O 1
ATOM 1521 N N . GLY A 1 194 ? -10.847 1.104 16.928 1.00 85.06 194 GLY A N 1
ATOM 1522 C CA . GLY A 1 194 ? -11.863 0.330 16.202 1.00 85.06 194 GLY A CA 1
ATOM 1523 C C . GLY A 1 194 ? -12.271 0.886 14.827 1.00 85.06 194 GLY A C 1
ATOM 1524 O O . GLY A 1 194 ? -11.461 1.467 14.105 1.00 85.06 194 GLY A O 1
ATOM 1525 N N . LEU A 1 195 ? -13.523 0.623 14.439 1.00 82.88 195 LEU A N 1
ATOM 1526 C CA . LEU A 1 195 ? -14.092 0.967 13.136 1.00 82.88 195 LEU A CA 1
ATOM 1527 C C . LEU A 1 195 ? -15.041 2.160 13.295 1.00 82.88 195 LEU A C 1
ATOM 1529 O O . LEU A 1 195 ? -16.165 1.974 13.735 1.00 82.88 195 LEU A O 1
ATOM 1533 N N . CYS A 1 196 ? -14.565 3.366 12.977 1.00 72.69 196 CYS A N 1
ATOM 1534 C CA . CYS A 1 196 ? -15.326 4.628 12.870 1.00 72.69 196 CYS A CA 1
ATOM 1535 C C . CYS A 1 196 ? -16.139 5.118 14.092 1.00 72.69 196 CYS A C 1
ATOM 1537 O O . CYS A 1 196 ? -16.556 6.269 14.087 1.00 72.69 196 CYS A O 1
ATOM 1539 N N . ASP A 1 197 ? -16.316 4.311 15.139 1.00 79.31 197 ASP A N 1
ATOM 1540 C CA . ASP A 1 197 ? -17.187 4.610 16.284 1.00 79.31 197 ASP A CA 1
ATOM 1541 C C . ASP A 1 197 ? -16.545 4.270 17.631 1.00 79.31 197 ASP A C 1
ATOM 1543 O O . ASP A 1 197 ? -17.208 3.867 18.589 1.00 79.31 197 ASP A O 1
ATOM 1547 N N . GLY A 1 198 ? -15.227 4.402 17.744 1.00 80.88 198 GLY A N 1
ATOM 1548 C CA . GLY A 1 198 ? -14.548 4.137 19.007 1.00 80.88 198 GLY A CA 1
ATOM 1549 C C . GLY A 1 198 ? -13.978 5.358 19.700 1.00 80.88 198 GLY A C 1
ATOM 1550 O O . GLY A 1 198 ? -14.269 6.525 19.424 1.00 80.88 198 GLY A O 1
ATOM 1551 N N . LYS A 1 199 ? -13.149 5.063 20.697 1.00 85.88 199 LYS A N 1
ATOM 1552 C CA . LYS A 1 199 ? -12.535 6.081 21.536 1.00 85.88 199 LYS A CA 1
ATOM 1553 C C . LYS A 1 199 ? -11.542 6.900 20.715 1.00 85.88 199 LYS A C 1
ATOM 1555 O O . LYS A 1 199 ? -10.636 6.358 20.092 1.00 85.88 199 LYS A O 1
ATOM 1560 N N . VAL A 1 200 ? -11.658 8.221 20.801 1.00 88.56 200 VAL A N 1
ATOM 1561 C CA . VAL A 1 200 ? -10.688 9.148 20.208 1.00 88.56 200 VAL A CA 1
ATOM 1562 C C . VAL A 1 200 ? -9.370 9.071 20.975 1.00 88.56 200 VAL A C 1
ATOM 1564 O O . VAL A 1 200 ? -9.325 9.392 22.163 1.00 88.56 200 VAL A O 1
ATOM 1567 N N . MET A 1 201 ? -8.307 8.659 20.293 1.00 85.88 201 MET A N 1
ATOM 1568 C CA . MET A 1 201 ? -6.961 8.525 20.853 1.00 85.88 201 MET A CA 1
ATOM 1569 C C . MET A 1 201 ? -6.114 9.776 20.609 1.00 85.88 201 MET A C 1
ATOM 1571 O O . MET A 1 201 ? -5.331 10.166 21.470 1.00 85.88 201 MET A O 1
ATOM 1575 N N . TRP A 1 202 ? -6.276 10.416 19.449 1.00 88.00 202 TRP A N 1
ATOM 1576 C CA . TRP A 1 202 ? -5.557 11.638 19.086 1.00 88.00 202 TRP A CA 1
ATOM 1577 C C . TRP A 1 202 ? -6.402 12.508 18.154 1.00 88.00 202 TRP A C 1
ATOM 1579 O O . TRP A 1 202 ? -7.205 11.991 17.376 1.00 88.00 202 TRP A O 1
ATOM 1589 N N . HIS A 1 203 ? -6.217 13.825 18.223 1.00 89.50 203 HIS A N 1
ATOM 1590 C CA . HIS A 1 203 ? -6.878 14.794 17.356 1.00 89.50 203 HIS A CA 1
ATOM 1591 C C . HIS A 1 203 ? -5.947 15.994 17.112 1.00 89.50 203 HIS A C 1
ATOM 1593 O O . HIS A 1 203 ? -5.304 16.462 18.046 1.00 89.50 203 HIS A O 1
ATOM 1599 N N . ASP A 1 204 ? -5.897 16.513 15.881 1.00 86.56 204 ASP A N 1
ATOM 1600 C CA . ASP A 1 204 ? -4.985 17.611 15.499 1.00 86.56 204 ASP A CA 1
ATOM 1601 C C . ASP A 1 204 ? -5.407 18.964 16.108 1.00 86.56 204 ASP A C 1
ATOM 1603 O O . ASP A 1 204 ? -4.593 19.706 16.656 1.00 86.56 204 ASP A O 1
ATOM 1607 N N . TYR A 1 205 ? -6.705 19.282 16.023 1.00 85.12 205 TYR A N 1
ATOM 1608 C CA . TYR A 1 205 ? -7.255 20.576 16.452 1.00 85.12 205 TYR A CA 1
ATOM 1609 C C . TYR A 1 205 ? -7.728 20.642 17.912 1.00 85.12 205 TYR A C 1
ATOM 1611 O O . TYR A 1 205 ? -7.607 21.689 18.539 1.00 85.12 205 TYR A O 1
ATOM 1619 N N . ILE A 1 206 ? -8.304 19.559 18.445 1.00 84.25 206 ILE A N 1
ATOM 1620 C CA . ILE A 1 206 ? -9.018 19.568 19.727 1.00 84.25 206 ILE A CA 1
ATOM 1621 C C . ILE A 1 206 ? -8.238 18.738 20.742 1.00 84.25 206 ILE A C 1
ATOM 1623 O O . ILE A 1 206 ? -8.233 17.509 20.678 1.00 84.25 206 ILE A O 1
ATOM 1627 N N . THR A 1 207 ? -7.624 19.400 21.716 1.00 81.12 207 THR A N 1
ATOM 1628 C CA . THR A 1 207 ? -7.000 18.742 22.865 1.00 81.12 207 THR A CA 1
ATOM 1629 C C . THR A 1 207 ? -7.947 18.804 24.060 1.00 81.12 207 THR A C 1
ATOM 1631 O O . THR A 1 207 ? -8.385 19.872 24.477 1.00 81.12 207 THR A O 1
ATOM 1634 N N . LYS A 1 208 ? -8.309 17.636 24.599 1.00 85.38 208 LYS A N 1
ATOM 1635 C CA . LYS A 1 208 ? -9.164 17.535 25.790 1.00 85.38 208 LYS A CA 1
ATOM 1636 C C . LYS A 1 208 ? -8.321 17.547 27.056 1.00 85.38 208 LYS A C 1
ATOM 1638 O O . LYS A 1 208 ? -7.185 17.069 27.054 1.00 85.38 208 LYS A O 1
ATOM 1643 N N . SER A 1 209 ? -8.888 18.053 28.149 1.00 86.44 209 SER A N 1
ATOM 1644 C CA . SER A 1 209 ? -8.206 18.018 29.444 1.00 86.44 209 SER A CA 1
ATOM 1645 C C . SER A 1 209 ? -8.090 16.577 29.964 1.00 86.44 209 SER A C 1
ATOM 1647 O O . SER A 1 209 ? -8.927 15.721 29.673 1.00 86.44 209 SER A O 1
ATOM 1649 N N . ALA A 1 210 ? -7.073 16.281 30.781 1.00 84.56 210 ALA A N 1
ATOM 1650 C CA . ALA A 1 210 ? -6.884 14.932 31.333 1.00 84.56 210 ALA A CA 1
ATOM 1651 C C . ALA A 1 210 ? -8.106 14.441 32.140 1.00 84.56 210 ALA A C 1
ATOM 1653 O O . ALA A 1 210 ? -8.441 13.257 32.119 1.00 84.56 210 ALA A O 1
ATOM 1654 N N . ALA A 1 211 ? -8.810 15.356 32.815 1.00 87.62 211 ALA A N 1
ATOM 1655 C CA . ALA A 1 211 ? -10.025 15.042 33.563 1.00 87.62 211 ALA A CA 1
ATOM 1656 C C . ALA A 1 211 ? -11.209 14.692 32.643 1.00 87.62 211 ALA A C 1
ATOM 1658 O O . ALA A 1 211 ? -11.971 13.774 32.948 1.00 87.62 211 ALA A O 1
ATOM 1659 N N . GLU A 1 212 ? -11.364 15.389 31.514 1.00 86.31 212 GLU A N 1
ATOM 1660 C CA . GLU A 1 212 ? -12.356 15.045 30.487 1.00 86.31 212 GLU A CA 1
ATOM 1661 C C . GLU A 1 212 ? -12.050 13.697 29.844 1.00 86.31 212 GLU A C 1
ATOM 1663 O O . GLU A 1 212 ? -12.959 12.884 29.689 1.00 86.31 212 GLU A O 1
ATOM 1668 N N . ILE A 1 213 ? -10.780 13.424 29.532 1.00 85.25 213 ILE A N 1
ATOM 1669 C CA . ILE A 1 213 ? -10.354 12.140 28.960 1.00 85.25 213 ILE A CA 1
ATOM 1670 C C . ILE A 1 213 ? -10.730 10.990 29.903 1.00 85.25 213 ILE A C 1
ATOM 1672 O O . ILE A 1 213 ? -11.351 10.028 29.458 1.00 85.25 213 ILE A O 1
ATOM 1676 N N . GLN A 1 214 ? -10.473 11.119 31.211 1.00 86.75 214 GLN A N 1
ATOM 1677 C CA . GLN A 1 214 ? -10.865 10.101 32.196 1.00 86.75 214 GLN A CA 1
ATOM 1678 C C . GLN A 1 214 ? -12.385 9.924 32.316 1.00 86.75 214 GLN A C 1
ATOM 1680 O O . GLN A 1 214 ? -12.866 8.808 32.506 1.00 86.75 214 GLN A O 1
ATOM 1685 N N . LYS A 1 215 ? -13.169 11.008 32.233 1.00 89.25 215 LYS A N 1
ATOM 1686 C CA . LYS A 1 215 ? -14.639 10.906 32.223 1.00 89.25 215 LYS A CA 1
ATOM 1687 C C . LYS A 1 215 ? -15.118 10.143 30.988 1.00 89.25 215 LYS A C 1
ATOM 1689 O O . LYS A 1 215 ? -15.922 9.224 31.117 1.00 89.25 215 LYS A O 1
ATOM 1694 N N . MET A 1 216 ? -14.578 10.477 29.818 1.00 84.69 216 MET A N 1
ATOM 1695 C CA . MET A 1 216 ? -14.888 9.786 28.567 1.00 84.69 216 MET A CA 1
ATOM 1696 C C . MET A 1 216 ? -14.485 8.309 28.623 1.00 84.69 216 MET A C 1
ATOM 1698 O O . MET A 1 216 ? -15.254 7.461 28.185 1.00 84.69 216 MET A O 1
ATOM 1702 N N . GLU A 1 217 ? -13.325 7.980 29.199 1.00 86.69 217 GLU A N 1
ATOM 1703 C CA . GLU A 1 217 ? -12.886 6.594 29.408 1.00 86.69 217 GLU A CA 1
ATOM 1704 C C . GLU A 1 217 ? -13.866 5.801 30.264 1.00 86.69 217 GLU A C 1
ATOM 1706 O O . GLU A 1 217 ? -14.274 4.713 29.867 1.00 86.69 217 GLU A O 1
ATOM 1711 N N . ARG A 1 218 ? -14.316 6.362 31.391 1.00 90.69 218 ARG A N 1
ATOM 1712 C CA . ARG A 1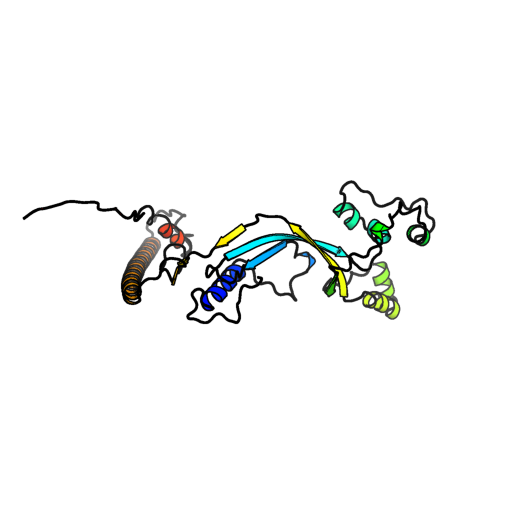 218 ? -15.316 5.700 32.242 1.00 90.69 218 ARG A CA 1
ATOM 1713 C C . ARG A 1 218 ? -16.621 5.452 31.492 1.00 90.69 218 ARG A C 1
ATOM 1715 O O . ARG A 1 218 ? -17.183 4.366 31.613 1.00 90.69 218 ARG A O 1
ATOM 1722 N N . ASN A 1 219 ? -17.083 6.420 30.703 1.00 90.06 219 ASN A N 1
ATOM 1723 C CA . ASN A 1 219 ? -18.298 6.269 29.900 1.00 90.06 219 ASN A CA 1
ATOM 1724 C C . ASN A 1 219 ? -18.129 5.165 28.841 1.00 90.06 219 ASN A C 1
ATOM 1726 O O . ASN A 1 219 ? -18.998 4.306 28.693 1.00 90.06 219 ASN A O 1
ATOM 1730 N N . TRP A 1 220 ? -16.982 5.126 28.157 1.00 86.19 220 TRP A N 1
ATOM 1731 C CA . TRP A 1 220 ? -16.653 4.073 27.192 1.00 86.19 220 TRP A CA 1
ATOM 1732 C C . TRP A 1 220 ? -16.553 2.689 27.837 1.00 86.19 220 TRP A C 1
ATOM 1734 O O . TRP A 1 220 ? -17.082 1.718 27.296 1.00 86.19 220 TRP A O 1
ATOM 1744 N N . GLU A 1 221 ? -15.928 2.578 29.008 1.00 88.06 221 GLU A N 1
ATOM 1745 C CA . GLU A 1 221 ? -15.856 1.324 29.761 1.00 88.06 221 GLU A CA 1
ATOM 1746 C C . GLU A 1 221 ? -17.237 0.833 30.195 1.00 88.06 221 GLU A C 1
ATOM 1748 O O . GLU A 1 221 ? -17.510 -0.368 30.139 1.00 88.06 221 GLU A O 1
ATOM 1753 N N . GLN A 1 222 ? -18.119 1.743 30.616 1.00 92.00 222 GLN A N 1
ATOM 1754 C CA . GLN A 1 222 ? -19.504 1.410 30.940 1.00 92.00 222 GLN A CA 1
ATOM 1755 C C . GLN A 1 222 ? -20.246 0.898 29.703 1.00 92.00 222 GLN A C 1
ATOM 1757 O O . GLN A 1 222 ? -20.840 -0.180 29.766 1.00 92.00 222 GLN A O 1
ATOM 1762 N N . ARG A 1 223 ? -20.136 1.595 28.563 1.00 88.75 223 ARG A N 1
ATOM 1763 C CA . ARG A 1 223 ? -20.739 1.165 27.291 1.00 88.75 223 ARG A CA 1
ATOM 1764 C C . ARG A 1 223 ? -20.209 -0.203 26.850 1.00 88.75 223 ARG A C 1
ATOM 1766 O O . ARG A 1 223 ? -20.992 -1.069 26.467 1.00 88.75 223 ARG A O 1
ATOM 1773 N N . LYS A 1 224 ? -18.899 -0.449 26.975 1.00 86.88 224 LYS A N 1
ATOM 1774 C CA . LYS A 1 224 ? -18.273 -1.739 26.635 1.00 86.88 224 LYS A CA 1
ATOM 1775 C C . LYS A 1 224 ? -18.772 -2.873 27.530 1.00 86.88 224 LYS A C 1
ATOM 1777 O O . LYS A 1 224 ? -19.141 -3.925 27.014 1.00 86.88 224 LYS A O 1
ATOM 1782 N N . LYS A 1 225 ? -18.858 -2.647 28.847 1.00 91.75 225 LYS A N 1
ATOM 1783 C CA . LYS A 1 225 ? -19.413 -3.623 29.802 1.00 91.75 225 LYS A CA 1
ATOM 1784 C C . LYS A 1 225 ? -20.875 -3.944 29.493 1.00 91.75 225 LYS A C 1
ATOM 1786 O O . LYS A 1 225 ? -21.251 -5.111 29.506 1.00 91.75 225 LYS A O 1
ATOM 1791 N N . GLN A 1 226 ? -21.689 -2.936 29.177 1.00 91.94 226 GLN A N 1
ATOM 1792 C CA . GLN A 1 226 ? -23.088 -3.141 28.791 1.00 91.94 226 GLN A CA 1
ATOM 1793 C C . GLN A 1 226 ? -23.203 -3.923 27.473 1.00 91.94 226 GLN A C 1
ATOM 1795 O O . GLN A 1 226 ? -23.975 -4.877 27.403 1.00 91.94 226 GLN A O 1
ATOM 1800 N N . LYS A 1 227 ? -22.398 -3.592 26.451 1.00 88.06 227 LYS A N 1
ATOM 1801 C CA . LYS A 1 227 ? -22.368 -4.329 25.172 1.00 88.06 227 LYS A CA 1
ATOM 1802 C C . LYS A 1 227 ? -21.956 -5.791 25.377 1.00 88.06 227 LYS A C 1
ATOM 1804 O O . LYS A 1 227 ? -22.599 -6.687 24.839 1.00 88.06 227 LYS A O 1
ATOM 1809 N N . GLU A 1 228 ? -20.949 -6.052 26.208 1.00 89.75 228 GLU A N 1
ATOM 1810 C CA . GLU A 1 228 ? -20.512 -7.413 26.539 1.00 89.75 228 GLU A CA 1
ATOM 1811 C C . GLU A 1 228 ? -21.585 -8.204 27.306 1.00 89.75 228 GLU A C 1
ATOM 1813 O O . GLU A 1 228 ? -21.818 -9.377 27.009 1.00 89.75 228 GLU A O 1
ATOM 1818 N N . GLN A 1 229 ? -22.299 -7.559 28.234 1.00 93.75 229 GLN A N 1
ATOM 1819 C CA . GLN A 1 229 ? -23.431 -8.172 28.934 1.00 93.75 229 GLN A CA 1
ATOM 1820 C C . GLN A 1 229 ? -24.582 -8.515 27.982 1.00 93.75 229 GLN A C 1
ATOM 1822 O O . GLN A 1 229 ? -25.063 -9.648 28.027 1.00 93.75 229 GLN A O 1
ATOM 1827 N N . ARG A 1 230 ? -24.984 -7.586 27.096 1.00 92.69 230 ARG A N 1
ATOM 1828 C CA . ARG A 1 230 ? -26.015 -7.841 26.069 1.00 92.69 230 ARG A CA 1
ATOM 1829 C C . ARG A 1 230 ? -25.636 -9.044 25.211 1.00 92.69 230 ARG A C 1
ATOM 1831 O O . ARG A 1 230 ? -26.427 -9.966 25.037 1.00 92.69 230 ARG A O 1
ATOM 1838 N N . LYS A 1 231 ? -24.383 -9.088 24.770 1.00 89.75 231 LYS A N 1
ATOM 1839 C CA . LYS A 1 231 ? -23.877 -10.162 23.924 1.00 89.75 231 LYS A CA 1
ATOM 1840 C C . LYS A 1 231 ? -23.802 -11.514 24.631 1.00 89.75 231 LYS A C 1
ATOM 1842 O O . LYS A 1 231 ? -24.109 -12.537 24.026 1.00 89.75 231 LYS A O 1
ATOM 1847 N N . LYS A 1 232 ? -23.423 -11.548 25.911 1.00 92.69 232 LYS A N 1
ATOM 1848 C CA . LYS A 1 232 ? -23.442 -12.787 26.701 1.00 92.69 232 LYS A CA 1
ATOM 1849 C C . LYS A 1 232 ? -24.868 -13.323 26.851 1.00 92.69 232 LYS A C 1
ATOM 1851 O O . LYS A 1 232 ? -25.091 -14.506 26.632 1.00 92.69 232 LYS A O 1
ATOM 1856 N N . GLN A 1 233 ? -25.834 -12.449 27.141 1.00 93.19 233 GLN A N 1
ATOM 1857 C CA . GLN A 1 233 ? -27.245 -12.837 27.226 1.00 93.19 233 GLN A CA 1
ATOM 1858 C C . GLN A 1 233 ? -27.773 -13.363 25.887 1.00 93.19 233 GLN A C 1
ATOM 1860 O O . GLN A 1 233 ? -28.476 -14.371 25.860 1.00 93.19 233 GLN A O 1
ATOM 1865 N N . GLN A 1 234 ? -27.411 -12.718 24.775 1.00 89.06 234 GLN A N 1
ATOM 1866 C CA . GLN A 1 234 ? -27.782 -13.175 23.436 1.00 89.06 234 GLN A CA 1
ATOM 1867 C C . GLN A 1 234 ? -27.196 -14.560 23.138 1.00 89.06 234 GLN A C 1
ATOM 1869 O O . GLN A 1 234 ? -27.944 -15.443 22.730 1.00 89.06 234 GLN A O 1
ATOM 1874 N N . LYS A 1 235 ? -25.908 -14.788 23.430 1.00 89.44 235 LYS A N 1
ATOM 1875 C CA . LYS A 1 235 ? -25.267 -16.105 23.280 1.00 89.44 235 LYS A CA 1
ATOM 1876 C C . LYS A 1 235 ? -25.949 -17.185 24.114 1.00 89.44 235 LYS A C 1
ATOM 1878 O O . LYS A 1 235 ? -26.295 -18.227 23.570 1.00 89.44 235 LYS A O 1
ATOM 1883 N N . ASP A 1 236 ? -26.221 -16.915 25.390 1.00 93.62 236 ASP A N 1
ATOM 1884 C CA . ASP A 1 236 ? -26.904 -17.869 26.271 1.00 93.62 236 ASP A CA 1
ATOM 1885 C C . ASP A 1 236 ? -28.325 -18.188 25.757 1.00 93.62 236 ASP A C 1
ATOM 1887 O O . ASP A 1 236 ? -28.792 -19.324 25.850 1.00 93.62 236 ASP A O 1
ATOM 1891 N N . ASN A 1 237 ? -29.029 -17.200 25.192 1.00 92.31 237 ASN A N 1
ATOM 1892 C CA . ASN A 1 237 ? -30.362 -17.385 24.613 1.00 92.31 237 ASN A CA 1
ATOM 1893 C C . ASN A 1 237 ? -30.326 -18.184 23.304 1.00 92.31 237 ASN A C 1
ATOM 1895 O O . ASN A 1 237 ? -31.175 -19.055 23.105 1.00 92.31 237 ASN A O 1
ATOM 1899 N N . VAL A 1 238 ? -29.361 -17.910 22.423 1.00 90.88 238 VAL A N 1
ATOM 1900 C CA . VAL A 1 238 ? -29.148 -18.668 21.182 1.00 90.88 238 VAL A CA 1
ATOM 1901 C C . VAL A 1 238 ? -28.767 -20.109 21.508 1.00 90.88 238 VAL A C 1
ATOM 1903 O O . VAL A 1 238 ? -29.352 -21.033 20.947 1.00 90.88 238 VAL A O 1
ATOM 1906 N N . GLU A 1 239 ? -27.875 -20.329 22.476 1.00 91.19 239 GLU A N 1
ATOM 1907 C CA . GLU A 1 239 ? -27.472 -21.670 22.893 1.00 91.19 239 GLU A CA 1
ATOM 1908 C C . GLU A 1 239 ? -28.645 -22.449 23.501 1.00 91.19 239 GLU A C 1
ATOM 1910 O O . GLU A 1 239 ? -28.876 -23.599 23.127 1.00 91.19 239 GLU A O 1
ATOM 1915 N N . LYS A 1 240 ? -29.458 -21.820 24.361 1.00 91.38 240 LYS A N 1
ATOM 1916 C CA . LYS A 1 240 ? -30.694 -22.435 24.875 1.00 91.38 240 LYS A CA 1
ATOM 1917 C C . LYS A 1 240 ? -31.658 -22.800 23.750 1.00 91.38 240 LYS A C 1
ATOM 1919 O O . LYS A 1 240 ? -32.121 -23.937 23.711 1.00 91.38 240 LYS A O 1
ATOM 1924 N N . LYS A 1 241 ? -31.903 -21.892 22.797 1.00 89.62 241 LYS A N 1
ATOM 1925 C CA . LYS A 1 241 ? -32.747 -22.172 21.623 1.00 89.62 241 LYS A CA 1
ATOM 1926 C C . LYS A 1 241 ? -32.186 -23.321 20.780 1.00 89.62 241 LYS A C 1
ATOM 1928 O O . LYS A 1 241 ? -32.949 -24.184 20.353 1.00 89.62 241 LYS A O 1
ATOM 1933 N N . LYS A 1 242 ? -30.867 -23.376 20.572 1.00 87.88 242 LYS A N 1
ATOM 1934 C CA . LYS A 1 242 ? -30.186 -24.455 19.836 1.00 87.88 242 LYS A CA 1
ATOM 1935 C C . LYS A 1 242 ? -30.327 -25.795 20.560 1.00 87.88 242 LYS A C 1
ATOM 1937 O O . LYS A 1 242 ? -30.664 -26.796 19.931 1.00 87.88 242 LYS A O 1
ATOM 1942 N N . GLN A 1 243 ? -30.151 -25.817 21.882 1.00 88.38 243 GLN A N 1
ATOM 1943 C CA . GLN A 1 243 ? -30.341 -27.014 22.707 1.00 88.38 243 GLN A CA 1
ATOM 1944 C C . GLN A 1 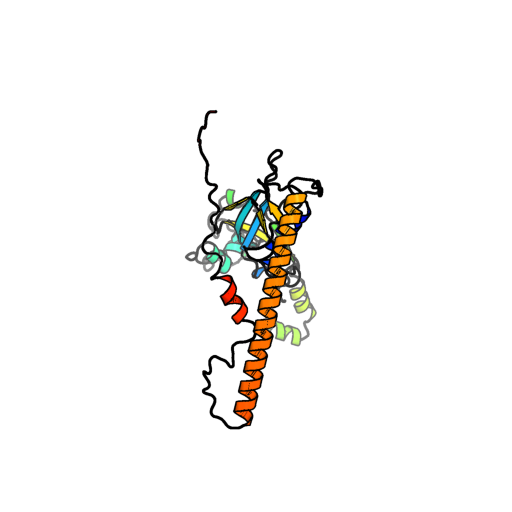243 ? -31.805 -27.484 22.726 1.00 88.38 243 GLN A C 1
ATOM 1946 O O . GLN A 1 243 ? -32.060 -28.685 22.653 1.00 88.38 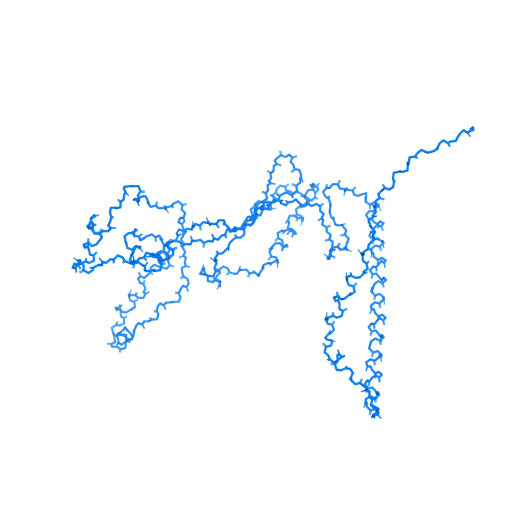243 GLN A O 1
ATOM 1951 N N . GLU A 1 244 ? -32.775 -26.570 22.799 1.00 87.44 244 GLU A N 1
ATOM 1952 C CA . GLU A 1 244 ? -34.207 -26.890 22.734 1.00 87.44 244 GLU A CA 1
ATOM 1953 C C . GLU A 1 244 ? -34.612 -27.430 21.358 1.00 87.44 244 GLU A C 1
ATOM 1955 O O . GLU A 1 244 ? -35.269 -28.470 21.289 1.00 87.44 244 GLU A O 1
ATOM 1960 N N . LYS A 1 245 ? -34.154 -26.797 20.265 1.00 85.50 245 LYS A N 1
ATOM 1961 C CA . LYS A 1 245 ? -34.338 -27.310 18.897 1.00 85.50 245 LYS A CA 1
ATOM 1962 C C . LYS A 1 245 ? -33.725 -28.710 18.747 1.00 85.50 245 LYS A C 1
ATOM 1964 O O . LYS A 1 245 ? -34.377 -29.603 18.209 1.00 85.50 245 LYS A O 1
ATOM 1969 N N . ALA A 1 246 ? -32.517 -28.939 19.273 1.00 85.56 246 ALA A N 1
ATOM 1970 C CA . ALA A 1 246 ? -31.860 -30.247 19.230 1.00 85.56 246 ALA A CA 1
ATOM 1971 C C . ALA A 1 246 ? -32.632 -31.326 20.013 1.00 85.56 246 ALA A C 1
ATOM 1973 O O . ALA A 1 246 ? -32.795 -32.442 19.519 1.00 85.56 246 ALA A O 1
ATOM 1974 N N . LYS A 1 247 ? -33.161 -30.997 21.201 1.00 87.62 247 LYS A N 1
ATOM 1975 C CA . LYS A 1 247 ? -34.013 -31.909 21.986 1.00 87.62 247 LYS A CA 1
ATOM 1976 C C . LYS A 1 247 ? -35.333 -32.214 21.276 1.00 87.62 247 LYS A C 1
ATOM 1978 O O . LYS A 1 247 ? -35.699 -33.379 21.174 1.00 87.62 247 LYS A O 1
ATOM 1983 N N . ALA A 1 248 ? -36.003 -31.206 20.716 1.00 84.06 248 ALA A N 1
ATOM 1984 C CA . ALA A 1 248 ? -37.239 -31.400 19.956 1.00 84.06 248 ALA A CA 1
ATOM 1985 C C . ALA A 1 248 ? -37.032 -32.290 18.713 1.00 84.06 248 ALA A C 1
ATOM 1987 O O . ALA A 1 248 ? -37.883 -33.129 18.413 1.00 84.06 248 ALA A O 1
ATOM 1988 N N . ARG A 1 249 ? -35.879 -32.159 18.033 1.00 79.44 249 ARG A N 1
ATOM 1989 C CA . ARG A 1 249 ? -35.477 -33.023 16.908 1.00 79.44 249 ARG A CA 1
ATOM 1990 C C . ARG A 1 249 ? -35.194 -34.461 17.368 1.00 79.44 249 ARG A C 1
ATOM 1992 O O . ARG A 1 249 ? -35.583 -35.398 16.680 1.00 79.44 249 ARG A O 1
ATOM 1999 N N . ALA A 1 250 ? -34.585 -34.648 18.543 1.00 79.75 250 ALA A N 1
ATOM 2000 C CA . ALA A 1 250 ? -34.360 -35.971 19.140 1.00 79.75 250 ALA A CA 1
ATOM 2001 C C . ALA A 1 250 ? -35.662 -36.664 19.596 1.00 79.75 250 ALA A C 1
ATOM 2003 O O . ALA A 1 250 ? -35.757 -37.887 19.542 1.00 79.75 250 ALA A O 1
ATOM 2004 N N . GLU A 1 251 ? -36.677 -35.895 20.003 1.00 83.81 251 GLU A N 1
ATOM 2005 C CA . GLU A 1 251 ? -38.010 -36.388 20.386 1.00 83.81 251 GLU A CA 1
ATOM 2006 C C . GLU A 1 251 ? -38.950 -36.634 19.185 1.00 83.81 251 GLU A C 1
ATOM 2008 O O . GLU A 1 251 ? -40.092 -37.053 19.369 1.00 83.81 251 GLU A O 1
ATOM 2013 N N . GLY A 1 252 ? -38.484 -36.411 17.949 1.00 69.75 252 GLY A N 1
ATOM 2014 C CA . GLY A 1 252 ? -39.223 -36.743 16.726 1.00 69.75 252 GLY A CA 1
ATOM 2015 C C . GLY A 1 252 ? -40.332 -35.758 16.339 1.00 69.75 252 GLY A C 1
ATOM 2016 O O . GLY A 1 252 ? -41.184 -36.101 15.520 1.00 69.75 252 GLY A O 1
ATOM 2017 N N . LYS A 1 253 ? -40.346 -34.538 16.896 1.00 67.75 253 LYS A N 1
ATOM 2018 C CA . LYS A 1 253 ? -41.224 -33.460 16.411 1.00 67.75 253 LYS A CA 1
ATOM 2019 C C . LYS A 1 253 ? -40.665 -32.883 15.108 1.00 67.75 253 LYS A C 1
ATOM 2021 O O . LYS A 1 253 ? -39.494 -32.517 15.060 1.00 67.75 253 LYS A O 1
ATOM 2026 N N . GLU A 1 254 ? -41.512 -32.747 14.083 1.00 52.28 254 GLU A N 1
ATOM 2027 C CA . GLU A 1 254 ? -41.196 -31.956 12.885 1.00 52.28 254 GLU A CA 1
ATOM 2028 C C . GLU A 1 254 ? -40.940 -30.501 13.300 1.00 52.28 254 GLU A C 1
ATOM 2030 O O . GLU A 1 254 ? -41.859 -29.728 13.577 1.00 52.28 254 GLU A O 1
ATOM 2035 N N . VAL A 1 255 ? -39.664 -30.136 13.380 1.00 58.66 255 VAL A N 1
ATOM 2036 C CA . VAL A 1 255 ? -39.225 -28.746 13.427 1.00 58.66 255 VAL A CA 1
ATOM 2037 C C . VAL A 1 255 ? -39.112 -28.322 11.969 1.00 58.66 255 VAL A C 1
ATOM 2039 O O . VAL A 1 255 ? -38.345 -28.935 11.231 1.00 58.66 255 VAL A O 1
ATOM 2042 N N . LYS A 1 256 ? -39.894 -27.323 11.536 1.00 52.41 256 LYS A N 1
ATOM 2043 C CA . LYS A 1 256 ? -39.689 -26.692 10.224 1.00 52.41 256 LYS A CA 1
ATOM 2044 C C . LYS A 1 256 ? -38.215 -26.291 10.130 1.00 52.41 256 LYS A C 1
ATOM 2046 O O . LYS A 1 256 ? -37.789 -25.453 10.927 1.00 52.41 256 LYS A O 1
ATOM 2051 N N . SER A 1 257 ? -37.454 -26.906 9.222 1.00 45.72 257 SER A N 1
ATOM 2052 C CA . SER A 1 257 ? -36.188 -26.317 8.806 1.00 45.72 257 SER A CA 1
ATOM 2053 C C . SER A 1 257 ? -36.555 -25.142 7.911 1.00 45.72 257 SER A C 1
ATOM 2055 O O . SER A 1 257 ? -37.032 -25.305 6.792 1.00 45.72 257 SER A O 1
ATOM 2057 N N . ASP A 1 258 ? -36.440 -23.936 8.457 1.00 44.88 258 ASP A N 1
ATOM 2058 C CA . ASP A 1 258 ? -35.887 -22.892 7.613 1.00 44.88 258 ASP A CA 1
ATOM 2059 C C . ASP A 1 258 ? -34.414 -23.279 7.483 1.00 44.88 258 ASP A C 1
ATOM 2061 O O . ASP A 1 258 ? -33.635 -23.138 8.425 1.00 44.88 258 ASP A O 1
ATOM 2065 N N . ASP A 1 259 ? -34.068 -23.870 6.339 1.00 41.78 259 ASP A N 1
ATOM 2066 C CA . ASP A 1 259 ? -32.706 -24.253 5.933 1.00 41.78 259 ASP A CA 1
ATOM 2067 C C . ASP A 1 259 ? -31.741 -23.045 5.854 1.00 41.78 259 ASP A C 1
ATOM 2069 O O . ASP A 1 259 ? -30.601 -23.191 5.432 1.00 41.78 259 ASP A O 1
ATOM 2073 N N . GLU A 1 260 ? -32.162 -21.855 6.291 1.00 43.34 260 GLU A N 1
ATOM 2074 C CA . GLU A 1 260 ? -31.314 -20.671 6.464 1.00 43.34 260 GLU A CA 1
ATOM 2075 C C . GLU A 1 260 ? -30.609 -20.633 7.840 1.00 43.34 260 GLU A C 1
ATOM 2077 O O . GLU A 1 260 ? -29.683 -19.853 8.031 1.00 43.34 260 GLU A O 1
ATOM 2082 N N . ASP A 1 261 ? -30.985 -21.503 8.792 1.00 43.94 261 ASP A N 1
ATOM 2083 C CA . ASP A 1 261 ? -30.426 -21.528 10.159 1.00 43.94 261 ASP A CA 1
ATOM 2084 C C . ASP A 1 261 ? -29.233 -22.502 10.353 1.00 43.94 261 ASP A C 1
ATOM 2086 O O . ASP A 1 261 ? -28.598 -22.479 11.411 1.00 43.94 261 ASP A O 1
ATOM 2090 N N . GLU A 1 262 ? -28.936 -23.404 9.402 1.00 41.62 262 GLU A N 1
ATOM 2091 C CA . GLU A 1 262 ? -27.858 -24.413 9.552 1.00 41.62 262 GLU A CA 1
ATOM 2092 C C . GLU A 1 262 ? -26.484 -23.963 9.000 1.00 41.62 262 GLU A C 1
ATOM 2094 O O . GLU A 1 262 ? -25.483 -24.617 9.294 1.00 41.62 262 GLU A O 1
ATOM 2099 N N . GLU A 1 263 ? -26.402 -22.817 8.311 1.00 38.75 263 GLU A N 1
ATOM 2100 C CA . GLU A 1 263 ? -25.144 -22.222 7.811 1.00 38.75 263 GLU A CA 1
ATOM 2101 C C . GLU A 1 263 ? -24.940 -20.752 8.222 1.00 38.75 263 GLU A C 1
ATOM 2103 O O . GLU A 1 263 ? -24.094 -20.062 7.660 1.00 38.75 263 GLU A O 1
ATOM 2108 N N . MET A 1 264 ? -25.652 -20.261 9.240 1.00 40.19 264 MET A N 1
ATOM 2109 C CA . MET A 1 264 ? -25.204 -19.062 9.959 1.00 40.19 264 MET A CA 1
ATOM 2110 C C . MET A 1 264 ? -24.005 -19.475 10.815 1.00 40.19 264 MET A C 1
ATOM 2112 O O . MET A 1 264 ? -24.127 -19.777 12.005 1.00 40.19 264 MET A O 1
ATOM 2116 N N . ASP A 1 265 ? -22.854 -19.585 10.150 1.00 39.06 265 ASP A N 1
ATOM 2117 C CA . ASP A 1 265 ? -21.545 -19.598 10.781 1.00 39.06 265 ASP A CA 1
ATOM 2118 C C . ASP A 1 265 ? -21.538 -18.465 11.815 1.00 39.06 265 ASP A C 1
ATOM 2120 O O . ASP A 1 265 ? -22.015 -17.359 11.543 1.00 39.06 265 ASP A O 1
ATOM 2124 N N . ASP A 1 266 ? -21.020 -18.727 13.015 1.00 43.91 266 ASP A N 1
ATOM 2125 C CA . ASP A 1 266 ? -20.976 -17.780 14.142 1.00 43.91 266 ASP A CA 1
ATOM 2126 C C . ASP A 1 266 ? -20.183 -16.476 13.814 1.00 43.91 266 ASP A C 1
ATOM 2128 O O . ASP A 1 266 ? -19.938 -15.646 14.700 1.00 43.91 266 ASP A O 1
ATOM 2132 N N . GLU A 1 267 ? -19.755 -16.304 12.558 1.00 44.72 267 GLU A N 1
ATOM 2133 C CA . GLU A 1 267 ? -19.022 -15.182 11.978 1.00 44.72 267 GLU A CA 1
ATOM 2134 C C . GLU A 1 267 ? -19.920 -14.115 11.312 1.00 44.72 267 GLU A C 1
ATOM 2136 O O . GLU A 1 267 ? -19.577 -12.936 11.411 1.00 44.72 267 GLU A O 1
ATOM 2141 N N . ASP A 1 268 ? -21.082 -14.452 10.729 1.00 36.59 268 ASP A N 1
ATOM 2142 C CA . ASP A 1 268 ? -21.831 -13.500 9.873 1.00 36.59 268 ASP A CA 1
ATOM 2143 C C . ASP A 1 268 ? -22.857 -12.619 10.616 1.00 36.59 268 ASP A C 1
ATOM 2145 O O . ASP A 1 268 ? -23.113 -11.483 10.210 1.00 36.59 268 ASP A O 1
ATOM 2149 N N . ASP A 1 269 ? -23.364 -13.049 11.777 1.00 43.53 269 ASP A N 1
ATOM 2150 C CA . ASP A 1 269 ? -24.305 -12.250 12.596 1.00 43.53 269 ASP A CA 1
ATOM 2151 C C . ASP A 1 269 ? -23.608 -11.099 13.365 1.00 43.53 269 ASP A C 1
ATOM 2153 O O . ASP A 1 269 ? -24.214 -10.344 14.126 1.00 43.53 269 ASP A O 1
ATOM 2157 N N . TRP A 1 270 ? -22.296 -10.939 13.174 1.00 46.72 270 TRP A N 1
ATOM 2158 C CA . TRP A 1 270 ? -21.518 -9.822 13.711 1.00 46.72 270 TRP A CA 1
ATOM 2159 C C . TRP A 1 270 ? -21.527 -8.577 12.829 1.00 46.72 270 TRP A C 1
ATOM 2161 O O . TRP A 1 270 ? -21.196 -7.501 13.328 1.00 46.72 270 TRP A O 1
ATOM 2171 N N . LEU A 1 271 ? -21.872 -8.706 11.545 1.00 39.38 271 LEU A N 1
ATOM 2172 C CA . LEU A 1 271 ? -21.853 -7.582 10.607 1.00 39.38 271 LEU A CA 1
ATOM 2173 C C . LEU A 1 271 ? -23.143 -6.753 10.612 1.00 39.38 271 LEU A C 1
ATOM 2175 O O . LEU A 1 271 ? -23.113 -5.605 10.177 1.00 39.38 271 LEU A O 1
ATOM 2179 N N . SER A 1 272 ? -24.266 -7.300 11.089 1.00 42.12 272 SER A N 1
ATOM 2180 C CA . SER A 1 272 ? -25.567 -6.627 10.956 1.00 42.12 272 SER A CA 1
ATOM 2181 C C . SER A 1 272 ? -25.841 -5.578 12.040 1.00 42.12 272 SER A C 1
ATOM 2183 O O . SER A 1 272 ? -26.528 -4.599 11.770 1.00 42.12 272 SER A O 1
ATOM 2185 N N . ASP A 1 273 ? -25.301 -5.743 13.252 1.00 43.41 273 ASP A N 1
ATOM 2186 C CA . ASP A 1 273 ? -25.570 -4.844 14.395 1.00 43.41 273 ASP A CA 1
ATOM 2187 C C . ASP A 1 273 ? -24.663 -3.591 14.408 1.00 43.41 273 ASP A C 1
ATOM 2189 O O . ASP A 1 273 ? -24.743 -2.764 15.312 1.00 43.41 273 ASP A O 1
ATOM 2193 N N . ASP A 1 274 ? -23.766 -3.453 13.424 1.00 46.06 274 ASP A N 1
ATOM 2194 C CA . ASP A 1 274 ? -22.846 -2.310 13.293 1.00 46.06 274 ASP A CA 1
ATOM 2195 C C . ASP A 1 274 ? -23.399 -1.197 12.382 1.00 46.06 274 ASP A C 1
ATOM 2197 O O . ASP A 1 274 ? -22.857 -0.097 12.363 1.00 46.06 274 ASP A O 1
ATOM 2201 N N . LEU A 1 275 ? -24.484 -1.449 11.632 1.00 40.91 275 LEU A N 1
ATOM 2202 C CA . LEU A 1 275 ? -24.962 -0.521 10.596 1.00 40.91 275 LEU A CA 1
ATOM 2203 C C . LEU A 1 275 ? -26.228 0.278 10.956 1.00 40.91 275 LEU A C 1
ATOM 2205 O O . LEU A 1 275 ? -26.509 1.275 10.292 1.00 40.91 275 LEU A O 1
ATOM 2209 N N . GLU A 1 276 ? -27.003 -0.128 11.969 1.00 38.66 276 GLU A N 1
ATOM 2210 C CA . GLU A 1 276 ? -28.343 0.447 12.208 1.00 38.66 276 GLU A CA 1
ATOM 2211 C C . GLU A 1 276 ? -28.440 1.462 13.366 1.00 38.66 276 GLU A C 1
ATOM 2213 O O . GLU A 1 276 ? -29.442 2.169 13.450 1.00 38.66 276 GLU A O 1
ATOM 2218 N N . GLU A 1 277 ? -27.424 1.620 14.227 1.00 46.22 277 GLU A N 1
ATOM 2219 C CA . GLU A 1 277 ? -27.552 2.427 15.464 1.00 46.22 277 GLU A CA 1
ATOM 2220 C C . GLU A 1 277 ? -26.674 3.699 15.533 1.00 46.22 277 GLU A C 1
ATOM 2222 O O . GLU A 1 277 ? -26.345 4.140 16.630 1.00 46.22 277 GLU A O 1
ATOM 2227 N N . VAL A 1 278 ? -26.272 4.329 14.416 1.00 38.16 278 VAL A N 1
ATOM 2228 C CA . VAL A 1 278 ? -25.631 5.675 14.466 1.00 38.16 278 VAL A CA 1
ATOM 2229 C C . VAL A 1 278 ? -26.046 6.573 13.289 1.00 38.16 278 VAL A C 1
ATOM 2231 O O . VAL A 1 278 ? -25.253 7.281 12.675 1.00 38.16 278 VAL A O 1
ATOM 2234 N N . GLY A 1 279 ? -27.335 6.562 12.957 1.00 32.78 279 GLY A N 1
ATOM 2235 C CA . GLY A 1 279 ? -27.955 7.554 12.079 1.00 32.78 279 GLY A CA 1
ATOM 2236 C C . GLY A 1 279 ? -28.628 8.667 12.878 1.00 32.78 279 GLY A C 1
ATOM 2237 O O . GLY A 1 279 ? -29.851 8.747 12.862 1.00 32.78 279 GLY A O 1
ATOM 2238 N N . GLY A 1 280 ? -27.861 9.506 13.583 1.00 35.34 280 GLY A N 1
ATOM 2239 C CA . GLY A 1 280 ? -28.392 10.774 14.098 1.00 35.34 280 GLY A CA 1
ATOM 2240 C C . GLY A 1 280 ? -27.990 11.149 15.517 1.00 35.34 280 GLY A C 1
ATOM 2241 O O . GLY A 1 280 ? -28.835 11.147 16.396 1.00 35.34 280 GLY A O 1
ATOM 2242 N N . GLU A 1 281 ? -26.745 11.579 15.707 1.00 33.50 281 GLU A N 1
ATOM 2243 C CA . GLU A 1 281 ? -26.423 12.640 16.671 1.00 33.50 281 GLU A CA 1
ATOM 2244 C C . GLU A 1 281 ? -25.338 13.534 16.047 1.00 33.50 281 GLU A C 1
ATOM 2246 O O . GLU A 1 281 ? -24.170 13.533 16.437 1.00 33.50 281 GLU A O 1
ATOM 2251 N N . GLU A 1 282 ? -25.732 14.293 15.019 1.00 33.38 282 GLU A N 1
ATOM 2252 C CA . GLU A 1 282 ? -25.042 15.536 14.679 1.00 33.38 282 GLU A CA 1
ATOM 2253 C C . GLU A 1 282 ? -25.259 16.498 15.851 1.00 33.38 282 GLU A C 1
ATOM 2255 O O . GLU A 1 282 ? -26.320 17.094 16.016 1.00 33.38 282 GLU A O 1
ATOM 2260 N N . GLN A 1 283 ? -24.257 16.598 16.720 1.00 33.41 283 GLN A N 1
ATOM 2261 C CA . GLN A 1 283 ? -24.198 17.611 17.765 1.00 33.41 283 GLN A CA 1
ATOM 2262 C C . GLN A 1 283 ? -23.848 18.953 17.100 1.00 33.41 283 GLN A C 1
ATOM 2264 O O . GLN A 1 283 ? -22.702 19.402 17.132 1.00 33.41 283 GLN A O 1
ATOM 2269 N N . GLU A 1 284 ? -24.835 19.561 16.436 1.00 31.95 284 GLU A N 1
ATOM 2270 C CA . GLU A 1 284 ? -24.808 20.982 16.104 1.00 31.95 284 GLU A CA 1
ATOM 2271 C C . GLU A 1 284 ? -24.841 21.770 17.420 1.00 31.95 284 GLU A C 1
ATOM 2273 O O . GLU A 1 284 ? -25.744 21.624 18.243 1.00 31.95 284 GLU A O 1
ATOM 2278 N N . GLY A 1 285 ? -23.793 22.559 17.657 1.00 29.39 285 GLY A N 1
ATOM 2279 C CA . GLY A 1 285 ? -23.715 23.459 18.798 1.00 29.39 285 GLY A CA 1
ATOM 2280 C C . GLY A 1 285 ? -24.763 24.556 18.661 1.00 29.39 285 GLY A C 1
ATOM 2281 O O . GLY A 1 285 ? -24.587 25.483 17.871 1.00 29.39 285 GLY A O 1
ATOM 2282 N N . GLU A 1 286 ? -25.834 24.436 19.439 1.00 30.50 286 GLU A N 1
ATOM 2283 C CA . GLU A 1 286 ? -26.848 25.467 19.616 1.00 30.50 286 GLU A CA 1
ATOM 2284 C C . GLU A 1 286 ? -26.193 26.712 20.236 1.00 30.50 286 GLU A C 1
ATOM 2286 O O . GLU A 1 286 ? -25.612 26.684 21.325 1.00 30.50 286 GLU A O 1
ATOM 2291 N N . VAL A 1 287 ? -26.222 27.797 19.468 1.00 32.38 287 VAL A N 1
ATOM 2292 C CA . VAL A 1 287 ? -25.755 29.126 19.850 1.00 32.38 287 VAL A CA 1
ATOM 2293 C C . VAL A 1 287 ? -26.889 29.763 20.644 1.00 32.38 287 VAL A C 1
ATOM 2295 O O . VAL A 1 287 ? -27.818 30.300 20.047 1.00 32.38 287 VAL A O 1
ATOM 2298 N N . ASP A 1 288 ? -26.847 29.671 21.971 1.00 30.45 288 ASP A N 1
ATOM 2299 C CA . ASP A 1 288 ? -27.835 30.360 22.801 1.00 30.45 288 ASP A CA 1
ATOM 2300 C C . ASP A 1 288 ? -27.445 31.842 22.906 1.00 30.45 288 ASP A C 1
ATOM 2302 O O . ASP A 1 288 ? -26.419 32.216 23.487 1.00 30.45 288 ASP A O 1
ATOM 2306 N N . SER A 1 289 ? -28.229 32.669 22.220 1.00 31.78 289 SER A N 1
ATOM 2307 C CA . SER A 1 289 ? -28.142 34.120 22.195 1.00 31.78 289 SER A CA 1
ATOM 2308 C C . SER A 1 289 ? -29.242 34.676 23.088 1.00 31.78 289 SER A C 1
ATOM 2310 O O . SER A 1 289 ? -30.408 34.516 22.760 1.00 31.78 289 SER A O 1
ATOM 2312 N N . ASP A 1 290 ? -28.818 35.428 24.105 1.00 32.19 290 ASP A N 1
ATOM 2313 C CA . ASP A 1 290 ? -29.516 36.580 24.690 1.00 32.19 290 ASP A CA 1
ATOM 2314 C C . ASP A 1 290 ? -30.912 36.326 25.294 1.00 32.19 290 ASP A C 1
ATOM 2316 O O . ASP A 1 290 ? -31.909 36.260 24.580 1.00 32.19 290 ASP A O 1
ATOM 2320 N N . ASP A 1 291 ? -31.010 36.345 26.629 1.00 31.75 291 ASP A N 1
ATOM 2321 C CA . ASP A 1 291 ? -32.086 37.130 27.232 1.00 31.75 291 ASP A CA 1
ATOM 2322 C C . ASP A 1 291 ? -31.663 37.784 28.551 1.00 31.75 291 ASP A C 1
ATOM 2324 O O . ASP A 1 291 ? -31.094 37.188 29.471 1.00 31.75 291 ASP A O 1
ATOM 2328 N N . SER A 1 292 ? -31.984 39.066 28.569 1.00 37.91 292 SER A N 1
ATOM 2329 C CA . SER A 1 292 ? -32.080 39.976 29.685 1.00 37.91 292 SER A CA 1
ATOM 2330 C C . SER A 1 292 ? -32.945 39.437 30.826 1.00 37.91 292 SER A C 1
ATOM 2332 O O . SER A 1 292 ? -33.957 38.784 30.603 1.00 37.91 292 SER A O 1
ATOM 2334 N N . MET A 1 293 ? -32.629 39.826 32.060 1.00 35.62 293 MET A N 1
ATOM 2335 C CA . MET A 1 293 ? -33.680 40.250 32.985 1.00 35.62 293 MET A CA 1
ATOM 2336 C C . MET A 1 293 ? -33.094 41.166 34.058 1.00 35.62 293 MET A C 1
ATOM 2338 O O . MET A 1 293 ? -32.153 40.813 34.769 1.00 35.62 293 MET A O 1
ATOM 2342 N N . GLU A 1 294 ? -33.658 42.369 34.107 1.00 36.75 294 GLU A N 1
ATOM 2343 C CA . GLU A 1 294 ? -33.606 43.298 35.230 1.00 36.75 294 GLU A CA 1
ATOM 2344 C C . GLU A 1 294 ? -34.159 42.640 36.506 1.00 36.75 294 GLU A C 1
ATOM 2346 O O . GLU A 1 294 ? -35.216 42.013 36.464 1.00 36.75 294 GLU A O 1
ATOM 2351 N N . GLU A 1 295 ? -33.471 42.833 37.633 1.00 36.84 295 GLU A N 1
ATOM 2352 C CA . GLU A 1 295 ? -33.992 43.489 38.850 1.00 36.84 295 GLU A CA 1
ATOM 2353 C C . GLU A 1 295 ? -32.827 43.926 39.755 1.00 36.84 295 GLU A C 1
ATOM 2355 O O . GLU A 1 295 ? -31.847 43.156 39.901 1.00 36.84 295 GLU A O 1
#

Radius of gyration: 33.61 Å; chains: 1; bounding box: 73×81×86 Å

pLDDT: mean 72.69, std 17.88, range [29.39, 93.75]

Secondary structure (DSSP, 8-state):
-BS-S-TT--TTSSS-HHHHHHHHHHHHHTSPPP-TTTS-TTT--EEEEEEEE--TT--S-EEEEEEEEEEEEE-SS-HHHHTT-HHHHHHH-TTPPPP--TT-S-HHHHHH-TTTT----TTTTS--GGGEEEEE------PPPHHHHHHHHTT-HHHHHHHHS-S-SEEEEEEEEEE-S--EEEE--EEESSSSSS-EEEESS-PPPHHHHHHHHHHHHHHHHHHHHHHHHHHHHHHHHHHHHHHHHHTT------TTSSS--TTGGGSSTTSSS-S----------------

Sequence (295 aa):
MNNFNSPDATEDSKVPKRLESLCTTIFQSMFPPINPQATPLSSIRRVMLLNREQEEGSDSYIMTLRHYAISTKKTGVSKRIRRLDPKEVRNKDPKAAVPNLGKLEDAADYLLDPSAAGYTSASETEMDTDAEVEVAESTTRKILNKRDLQRMKAGDKEKAEKKINSAPEVEKRAVKLVELGPRMRLRLTKVEDGLCDGKVMWHDYITKSAAEIQKMERNWEQRKKQKEQRKKQQKDNVEKKKQEKAKARAEGKEVKSDDEDEEMDDEDDWLSDDLEEVGGEEQEGEVDSDDSMEE